Protein AF-A0A674JYA7-F1 (afdb_monomer_lite)

Radius of gyration: 21.5 Å; chains: 1; bounding box: 53×59×60 Å

InterPro domains:
  IPR029055 Nucleophile aminohydrolases, N-terminal [SSF56235] (7-267)
  IPR043137 Gamma-glutamyltranspeptidase, small subunit, C-terminal domain [G3DSA:3.60.20.40] (158-287)
  IPR052688 Gamma-glutamyltransferase [PTHR47278] (4-299)

Sequence (299 aa):
MGSGPAALAERGFRVDQELAAALQESAGAVKASGLCSLFCDGAGELKGQGALVSHPRLAALLRAVASGDEALPQALAPDLPPAEREPFLQAMGDVGLALQSPLAMQLGDTWLYGAPAPAAGSLLASVLEEVRAAEPRDAPDPCLRALSAAWAPSPVGSHLAVADSQGNLLLLSASLNSSFGSKFLAPASGILVSDLTAPAGPGLLSWACPVVLSLGEEGTVVGLGATGGSAAPLALAQAIINQVYLGQPLQEALESPWLHGEWAGGAPQAGPWVLQVASQGEHARAFAAPAACCHHEGY

Secondary structure (DSSP, 8-state):
---SHHHHHHH-EE--HHHHHHHHHTHHHHHTSTTHHHHB-TTSPBP-TT-EE--HHHHHHHHHHHHTS--HHHHHGGGS-HHHHHHHHHHHHH-PPPP-PPEEEEETTEEEEE--TTBTHHHHHHHHHHHHHS-TT---HHHHHHHHHT-------EEEEEE-TTS-EEEEEE--SSTTTTS-B-TTT-PBPP-----S-TTTBTT---EEEEETTTTEEEEEEE-SGGGHHHHHHHHHIIIIIS---HHHHHHSPP-----TT-------EEEEEEEETTEEEEEEEE-PPP-----

Foldseek 3Di:
DDDDDLVCLAQFDFQAPVNQVLCVVCVVLCLVAPVLVFQPDPVSHGDHGRDTGHHNLQSVLVVCVVVVVDDPLRLQLVLDDPVCSVVSVVVVVVDDDDDDFFDWDDDDQKIKTKHDPLAAQVVLVVVLVVVVVDDPPPPDPVVLVVLQVLQPFQQWWDWDWDAALVGDIDIDIDGLLHSLAPSHQRPRRRDRHRVLDDDRDRHSNLQHIWMWMQDHPQGKIKIKFKGGGNNTSVLVSQLCCLCRVVVDDNACSQVDADSHDDDPDDDDDFAIKMWMWIHGNRDIDIDIDTNDHDPPPDD

pLDDT: mean 79.79, std 17.82, range [27.41, 97.25]

Organism: NCBI:txid2587831

Structure (mmCIF, N/CA/C/O backbone):
data_AF-A0A674JYA7-F1
#
_entry.id   AF-A0A674JYA7-F1
#
loop_
_atom_site.group_PDB
_atom_site.id
_atom_site.type_symbol
_atom_site.label_atom_id
_atom_site.label_alt_id
_atom_site.label_comp_id
_atom_site.label_asym_id
_atom_site.label_entity_id
_atom_site.label_seq_id
_atom_site.pdbx_PDB_ins_code
_atom_site.Cartn_x
_atom_site.Cartn_y
_atom_site.Cartn_z
_atom_site.occupancy
_atom_site.B_iso_or_equiv
_atom_site.auth_seq_id
_atom_site.auth_comp_id
_atom_site.auth_asym_id
_atom_site.auth_atom_id
_atom_site.pdbx_PDB_model_num
ATOM 1 N N . MET A 1 1 ? -12.329 -14.814 -20.108 1.00 48.16 1 MET A N 1
ATOM 2 C CA . MET A 1 1 ? -11.106 -13.995 -19.932 1.00 48.16 1 MET A CA 1
ATOM 3 C C . MET A 1 1 ? -10.953 -13.734 -18.446 1.00 48.16 1 MET A C 1
ATOM 5 O O . MET A 1 1 ? -11.911 -13.260 -17.855 1.00 48.16 1 MET A O 1
ATOM 9 N N . GLY A 1 2 ? -9.833 -14.121 -17.831 1.00 59.94 2 GLY A N 1
ATOM 10 C CA . GLY A 1 2 ? -9.679 -14.051 -16.373 1.00 59.94 2 GLY A CA 1
ATOM 11 C C . GLY A 1 2 ? -9.812 -12.624 -15.826 1.00 59.94 2 GLY A C 1
ATOM 12 O O . GLY A 1 2 ? -9.276 -11.672 -16.403 1.00 59.94 2 GLY A O 1
ATOM 13 N N . SER A 1 3 ? -10.552 -12.480 -14.730 1.00 79.31 3 SER A N 1
ATOM 14 C CA . SER A 1 3 ? -10.503 -11.330 -13.825 1.00 79.31 3 SER A CA 1
ATOM 15 C C . SER A 1 3 ? -9.347 -11.523 -12.840 1.00 79.31 3 SER A C 1
ATOM 17 O O . SER A 1 3 ? -9.102 -12.646 -12.409 1.00 79.31 3 SER A O 1
ATOM 19 N N . GLY A 1 4 ? -8.629 -10.455 -12.489 1.00 88.38 4 GLY A N 1
ATOM 20 C CA . GLY A 1 4 ? -7.597 -10.499 -11.448 1.00 88.38 4 GLY A CA 1
ATOM 21 C C . GLY A 1 4 ? -6.357 -9.648 -11.747 1.00 88.38 4 GLY A C 1
ATOM 22 O O . GLY A 1 4 ? -6.238 -9.103 -12.851 1.00 88.38 4 GLY A O 1
ATOM 23 N N . PRO A 1 5 ? -5.420 -9.555 -10.784 1.00 91.88 5 PRO A N 1
ATOM 24 C CA . PRO A 1 5 ? -4.248 -8.681 -10.866 1.00 91.88 5 PRO A CA 1
ATOM 25 C C . PRO A 1 5 ? -3.378 -8.937 -12.101 1.00 91.88 5 PRO A C 1
ATOM 27 O O . PRO A 1 5 ? -3.023 -8.000 -12.810 1.00 91.88 5 PRO A O 1
ATOM 30 N N . ALA A 1 6 ? -3.119 -10.206 -12.436 1.00 94.31 6 ALA A N 1
ATOM 31 C CA . ALA A 1 6 ? -2.343 -10.562 -13.624 1.00 94.31 6 ALA A CA 1
ATOM 32 C C . ALA A 1 6 ? -3.012 -10.108 -14.931 1.00 94.31 6 ALA A C 1
ATOM 34 O O . ALA A 1 6 ? -2.354 -9.642 -15.856 1.00 94.31 6 ALA A O 1
ATOM 35 N N . ALA A 1 7 ? -4.339 -10.229 -15.024 1.00 94.62 7 ALA A N 1
ATOM 36 C CA . ALA A 1 7 ? -5.072 -9.812 -16.214 1.00 94.62 7 ALA A CA 1
ATOM 37 C C . ALA A 1 7 ? -5.138 -8.283 -16.347 1.00 94.62 7 ALA A C 1
ATOM 39 O O . ALA A 1 7 ? -5.134 -7.774 -17.467 1.00 94.62 7 ALA A O 1
ATOM 40 N N . LEU A 1 8 ? -5.188 -7.556 -15.224 1.00 95.25 8 LEU A N 1
ATOM 41 C CA . LEU A 1 8 ? -5.087 -6.097 -15.207 1.00 95.25 8 LEU A CA 1
ATOM 42 C C . LEU A 1 8 ? -3.688 -5.637 -15.628 1.00 95.25 8 LEU A C 1
ATOM 44 O O . LEU A 1 8 ? -3.581 -4.767 -16.483 1.00 95.25 8 LEU A O 1
ATOM 48 N N . ALA A 1 9 ? -2.631 -6.254 -15.094 1.00 95.50 9 ALA A N 1
ATOM 49 C CA . ALA A 1 9 ? -1.256 -5.954 -15.481 1.00 95.50 9 ALA A CA 1
ATOM 50 C C . ALA A 1 9 ? -1.020 -6.208 -16.983 1.00 95.50 9 ALA A C 1
ATOM 52 O O . ALA A 1 9 ? -0.394 -5.390 -17.649 1.00 95.50 9 ALA A O 1
ATOM 53 N N . GLU A 1 10 ? -1.582 -7.284 -17.542 1.00 96.44 10 GLU A N 1
ATOM 54 C CA . GLU A 1 10 ? -1.467 -7.609 -18.970 1.00 96.44 10 GLU A CA 1
ATOM 55 C C . GLU A 1 10 ? -2.200 -6.603 -19.867 1.00 96.44 10 GLU A C 1
ATOM 57 O O . GLU A 1 10 ? -1.615 -6.044 -20.790 1.00 96.44 10 GLU A O 1
ATOM 62 N N . ARG A 1 11 ? -3.493 -6.365 -19.601 1.00 95.94 11 ARG A N 1
ATOM 63 C CA . ARG A 1 11 ? -4.319 -5.453 -20.416 1.00 95.94 11 ARG A CA 1
ATOM 64 C C . ARG A 1 11 ? -3.941 -3.988 -20.216 1.00 95.94 11 ARG A C 1
ATOM 66 O O . ARG A 1 11 ? -4.195 -3.162 -21.090 1.00 95.94 11 ARG A O 1
ATOM 73 N N . GLY A 1 12 ? -3.361 -3.687 -19.063 1.00 95.19 12 GLY A N 1
ATOM 74 C CA . GLY A 1 12 ? -3.032 -2.353 -18.615 1.00 95.19 12 GLY A CA 1
ATOM 75 C C . GLY A 1 12 ? -4.193 -1.601 -17.974 1.00 95.19 12 GLY A C 1
ATOM 76 O O . GLY A 1 12 ? -5.355 -2.016 -18.004 1.00 95.19 12 GLY A O 1
ATOM 77 N N . PHE A 1 13 ? -3.844 -0.463 -17.390 1.00 95.31 13 PHE A N 1
ATOM 78 C CA . PHE A 1 13 ? -4.749 0.491 -16.762 1.00 95.31 13 PHE A CA 1
ATOM 79 C C . PHE A 1 13 ? -4.454 1.902 -17.280 1.00 95.31 13 PHE A C 1
ATOM 81 O O . PHE A 1 13 ? -3.392 2.160 -17.854 1.00 95.31 13 PHE A O 1
ATOM 88 N N . ARG A 1 14 ? -5.419 2.812 -17.129 1.00 97.25 14 ARG A N 1
ATOM 89 C CA . ARG A 1 14 ? -5.228 4.216 -17.505 1.00 97.25 14 ARG A CA 1
ATOM 90 C C . ARG A 1 14 ? -4.588 4.971 -16.351 1.00 97.25 14 ARG A C 1
ATOM 92 O O . ARG A 1 14 ? -5.031 4.816 -15.220 1.00 97.25 14 ARG A O 1
ATOM 99 N N . VAL A 1 15 ? -3.593 5.795 -16.661 1.00 96.31 15 VAL A N 1
ATOM 100 C CA . VAL A 1 15 ? -2.987 6.724 -15.701 1.00 96.31 15 VAL A CA 1
ATOM 101 C C . VAL A 1 15 ? -4.076 7.664 -15.182 1.00 96.31 15 VAL A C 1
ATOM 103 O O . VAL A 1 15 ? -4.730 8.344 -15.975 1.00 96.31 15 VAL A O 1
ATOM 106 N N . ASP A 1 16 ? -4.308 7.673 -13.877 1.00 94.31 16 ASP A N 1
ATOM 107 C CA . ASP A 1 16 ? -5.226 8.607 -13.230 1.00 94.31 16 ASP A CA 1
ATOM 108 C C . ASP A 1 16 ? -4.511 9.920 -12.870 1.00 94.31 16 ASP A C 1
ATOM 110 O O . ASP A 1 16 ? -3.361 10.152 -13.249 1.00 94.31 16 ASP A O 1
ATOM 114 N N . GLN A 1 17 ? -5.227 10.823 -12.203 1.00 92.25 17 GLN A N 1
ATOM 115 C CA . GLN A 1 17 ? -4.688 12.124 -11.817 1.00 92.25 17 GLN A CA 1
ATOM 116 C C . GLN A 1 17 ? -3.537 11.991 -10.810 1.00 92.25 17 GLN A C 1
ATOM 118 O O . GLN A 1 17 ? -2.518 12.658 -10.977 1.00 92.25 17 GLN A O 1
ATOM 123 N N . GLU A 1 18 ? -3.673 11.113 -9.815 1.00 87.31 18 GLU A N 1
ATOM 124 C CA . GLU A 1 18 ? -2.679 10.973 -8.746 1.00 87.31 18 GLU A CA 1
ATOM 125 C C . GLU A 1 18 ? -1.388 10.331 -9.246 1.00 87.31 18 GLU A C 1
ATOM 127 O O . GLU A 1 18 ? -0.292 10.819 -8.965 1.00 87.31 18 GLU A O 1
ATOM 132 N N . LEU A 1 19 ? -1.489 9.294 -10.081 1.00 92.06 19 LEU A N 1
ATOM 133 C CA . LEU A 1 19 ? -0.317 8.719 -10.725 1.00 92.06 19 LEU A CA 1
ATOM 134 C C . LEU A 1 19 ? 0.338 9.719 -11.684 1.00 92.06 19 LEU A C 1
ATOM 136 O O . LEU A 1 19 ? 1.565 9.788 -11.733 1.00 92.06 19 LEU A O 1
ATOM 140 N N . ALA A 1 20 ? -0.442 10.509 -12.431 1.00 92.94 20 ALA A N 1
ATOM 141 C CA . ALA A 1 20 ? 0.118 11.552 -13.290 1.00 92.94 20 ALA A CA 1
ATOM 142 C C . ALA A 1 20 ? 0.890 12.601 -12.474 1.00 92.94 20 ALA A C 1
ATOM 144 O O . ALA A 1 20 ? 1.999 12.967 -12.865 1.00 92.94 20 ALA A O 1
ATOM 145 N N . ALA A 1 21 ? 0.347 13.047 -11.338 1.00 90.00 21 ALA A N 1
ATOM 146 C CA . ALA A 1 21 ? 1.018 13.985 -10.442 1.00 90.00 21 ALA A CA 1
ATOM 147 C C . ALA A 1 21 ? 2.332 13.403 -9.894 1.00 90.00 21 ALA A C 1
ATOM 149 O O . ALA A 1 21 ? 3.381 14.035 -10.025 1.00 90.00 21 ALA A O 1
ATOM 150 N N . ALA A 1 22 ? 2.307 12.161 -9.399 1.00 89.12 22 ALA A N 1
ATOM 151 C CA . ALA A 1 22 ? 3.501 11.477 -8.902 1.00 89.12 22 ALA A CA 1
ATOM 152 C C . ALA A 1 22 ? 4.581 11.314 -9.990 1.00 89.12 22 ALA A C 1
ATOM 154 O O . ALA A 1 22 ? 5.774 11.504 -9.733 1.00 89.12 22 ALA A O 1
ATOM 155 N N . LEU A 1 23 ? 4.179 10.986 -11.226 1.00 93.44 23 LEU A N 1
ATOM 156 C CA . LEU A 1 23 ? 5.093 10.892 -12.367 1.00 93.44 23 LEU A CA 1
ATOM 157 C C . LEU A 1 23 ? 5.767 12.234 -12.672 1.00 93.44 23 LEU A C 1
ATOM 159 O O . LEU A 1 23 ? 6.964 12.248 -12.952 1.00 93.44 23 LEU A O 1
ATOM 163 N N . GLN A 1 24 ? 5.027 13.345 -12.608 1.00 92.56 24 GLN A N 1
ATOM 164 C CA . GLN A 1 24 ? 5.582 14.682 -12.835 1.00 92.56 24 GLN A CA 1
ATOM 165 C C . GLN A 1 24 ? 6.545 15.104 -11.722 1.00 92.56 24 GLN A C 1
ATOM 167 O O . GLN A 1 24 ? 7.632 15.600 -12.014 1.00 92.56 24 GLN A O 1
ATOM 172 N N . GLU A 1 25 ? 6.199 14.852 -10.459 1.00 89.88 25 GLU A N 1
ATOM 173 C CA . GLU A 1 25 ? 7.064 15.154 -9.313 1.00 89.88 25 GLU A CA 1
ATOM 174 C C . GLU A 1 25 ? 8.407 14.408 -9.398 1.00 89.88 25 GLU A C 1
ATOM 176 O O . GLU A 1 25 ? 9.466 14.959 -9.105 1.00 89.88 25 GLU A O 1
ATOM 181 N N . SER A 1 26 ? 8.379 13.163 -9.881 1.00 90.62 26 SER A N 1
ATOM 182 C CA . SER A 1 26 ? 9.566 12.317 -10.045 1.00 90.62 26 SER A CA 1
ATOM 183 C C . SER A 1 26 ? 10.106 12.283 -11.481 1.00 90.62 26 SER A C 1
ATOM 185 O O . SER A 1 26 ? 10.835 11.353 -11.835 1.00 90.62 26 SER A O 1
ATOM 187 N N . ALA A 1 27 ? 9.787 13.273 -12.323 1.00 93.44 27 ALA A N 1
ATOM 188 C CA . ALA A 1 27 ? 9.964 13.157 -13.771 1.00 93.44 27 ALA A CA 1
ATOM 189 C C . ALA A 1 27 ? 11.393 12.831 -14.214 1.00 93.44 27 ALA A C 1
ATOM 191 O O . ALA A 1 27 ? 11.605 11.910 -15.005 1.00 93.44 27 ALA A O 1
ATOM 192 N N . GLY A 1 28 ? 12.381 13.554 -13.679 1.00 94.75 28 GLY A N 1
ATOM 193 C CA . GLY A 1 28 ? 13.790 13.318 -14.001 1.00 94.75 28 GLY A CA 1
ATOM 194 C C . GLY A 1 28 ? 14.244 11.905 -13.624 1.00 94.75 28 GLY A C 1
ATOM 195 O O . GLY A 1 28 ? 14.881 11.226 -14.426 1.00 94.75 28 GLY A O 1
ATOM 196 N N . ALA A 1 29 ? 13.859 11.430 -12.436 1.00 93.31 29 ALA A N 1
ATOM 197 C CA . ALA A 1 29 ? 14.232 10.106 -11.941 1.00 93.31 29 ALA A CA 1
ATOM 198 C C . ALA A 1 29 ? 13.509 8.969 -12.688 1.00 93.31 29 ALA A C 1
ATOM 200 O O . ALA A 1 29 ? 14.115 7.942 -12.994 1.00 93.31 29 ALA A O 1
ATOM 201 N N . VAL A 1 30 ? 12.229 9.150 -13.030 1.00 95.12 30 VAL A N 1
ATOM 202 C CA . VAL A 1 30 ? 11.459 8.172 -13.814 1.00 95.12 30 VAL A CA 1
ATOM 203 C C . VAL A 1 30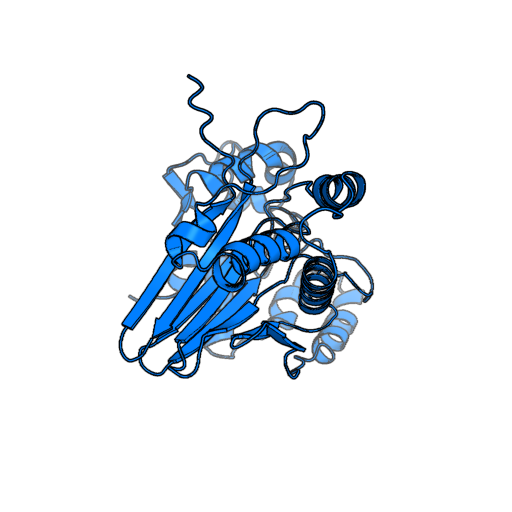 ? 12.040 8.040 -15.220 1.00 95.12 30 VAL A C 1
ATOM 205 O O . VAL A 1 30 ? 12.308 6.921 -15.654 1.00 95.12 30 VAL A O 1
ATOM 208 N N . LYS A 1 31 ? 12.307 9.160 -15.909 1.00 96.06 31 LYS A N 1
ATOM 209 C CA . LYS A 1 31 ? 12.899 9.153 -17.258 1.00 96.06 31 LYS A CA 1
ATOM 210 C C . LYS A 1 31 ? 14.309 8.554 -17.284 1.00 96.06 31 LYS A C 1
ATOM 212 O O . LYS A 1 31 ? 14.676 7.909 -18.260 1.00 96.06 31 LYS A O 1
ATOM 217 N N . ALA A 1 32 ? 15.086 8.739 -16.217 1.00 95.62 32 ALA A N 1
ATOM 218 C CA . ALA A 1 32 ? 16.447 8.213 -16.105 1.00 95.62 32 ALA A CA 1
ATOM 219 C C . ALA A 1 32 ? 16.527 6.737 -15.661 1.00 95.62 32 ALA A C 1
ATOM 221 O O . ALA A 1 32 ? 17.628 6.196 -15.566 1.00 95.62 32 ALA A O 1
ATOM 222 N N . SER A 1 33 ? 15.399 6.078 -15.371 1.00 95.00 33 SER A N 1
ATOM 223 C CA . SER A 1 33 ? 15.362 4.717 -14.817 1.00 95.00 33 SER A CA 1
ATOM 224 C C . SER A 1 33 ? 14.582 3.731 -15.693 1.00 95.00 33 SER A C 1
ATOM 226 O O . SER A 1 33 ? 13.947 4.092 -16.686 1.00 95.00 33 SER A O 1
ATOM 228 N N . GLY A 1 34 ? 14.591 2.451 -15.300 1.00 93.19 34 GLY A N 1
ATOM 229 C CA . GLY A 1 34 ? 13.830 1.392 -15.974 1.00 93.19 34 GLY A CA 1
ATOM 230 C C . GLY A 1 34 ? 12.314 1.630 -15.992 1.00 93.19 34 GLY A C 1
ATOM 231 O O . GLY A 1 34 ? 11.617 1.072 -16.840 1.00 93.19 34 GLY A O 1
ATOM 232 N N . LEU A 1 35 ? 11.802 2.507 -15.122 1.00 95.69 35 LEU A N 1
ATOM 233 C CA . LEU A 1 35 ? 10.397 2.918 -15.088 1.00 95.69 35 LEU A CA 1
ATOM 234 C C . LEU A 1 35 ? 9.932 3.604 -16.373 1.00 95.69 35 LEU A C 1
ATOM 236 O O . LEU A 1 35 ? 8.751 3.511 -16.713 1.00 95.69 35 LEU A O 1
ATOM 240 N N . CYS A 1 36 ? 10.842 4.236 -17.118 1.00 96.00 36 CYS A N 1
ATOM 241 C CA . CYS A 1 36 ? 10.510 4.861 -18.393 1.00 96.00 36 CYS A CA 1
ATOM 242 C C . CYS A 1 36 ? 9.951 3.841 -19.403 1.00 96.00 36 CYS A C 1
ATOM 244 O O . CYS A 1 36 ? 9.083 4.175 -20.202 1.00 96.00 36 CYS A O 1
ATOM 246 N N . SER A 1 37 ? 10.320 2.557 -19.295 1.00 94.50 37 SER A N 1
ATOM 247 C CA . SER A 1 37 ? 9.725 1.492 -20.121 1.00 94.50 37 SER A CA 1
ATOM 248 C C . SER A 1 37 ? 8.211 1.308 -19.917 1.00 94.50 37 SER A C 1
ATOM 250 O O . SER A 1 37 ? 7.520 0.836 -20.819 1.00 94.50 37 SER A O 1
ATOM 252 N N . LEU A 1 38 ? 7.684 1.693 -18.750 1.00 95.44 38 LEU A N 1
ATOM 253 C CA . LEU A 1 38 ? 6.260 1.619 -18.418 1.00 95.44 38 LEU A CA 1
ATOM 254 C C . LEU A 1 38 ? 5.570 2.968 -18.636 1.00 95.44 38 LEU A C 1
ATOM 256 O O . LEU A 1 38 ? 4.480 3.035 -19.220 1.00 95.44 38 LEU A O 1
ATOM 260 N N . PHE A 1 39 ? 6.215 4.033 -18.157 1.00 96.94 39 PHE A N 1
ATOM 261 C CA . PHE A 1 39 ? 5.611 5.348 -17.977 1.00 96.94 39 PHE A CA 1
ATOM 262 C C . PHE A 1 39 ? 6.056 6.400 -18.990 1.00 96.94 39 PHE A C 1
ATOM 264 O O . PHE A 1 39 ? 5.528 7.504 -18.935 1.00 96.94 39 PHE A O 1
ATOM 271 N N . CYS A 1 40 ? 6.951 6.083 -19.927 1.00 97.06 40 CYS A N 1
ATOM 272 C CA . CYS A 1 40 ? 7.261 6.960 -21.052 1.00 97.06 40 CYS A CA 1
ATOM 273 C C . CYS A 1 40 ? 6.592 6.492 -22.350 1.00 97.06 40 CYS A C 1
ATOM 275 O O . CYS A 1 40 ? 6.285 5.311 -22.535 1.00 97.06 40 CYS A O 1
ATOM 277 N N . ASP A 1 41 ? 6.350 7.430 -23.256 1.00 95.00 41 ASP A N 1
ATOM 278 C CA . ASP A 1 41 ? 5.933 7.175 -24.626 1.00 95.00 41 ASP A CA 1
ATOM 279 C C . ASP A 1 41 ? 7.130 6.854 -25.546 1.00 95.00 41 ASP A C 1
ATOM 281 O O . ASP A 1 41 ? 8.273 6.723 -25.106 1.00 95.00 41 ASP A O 1
ATOM 285 N N . GLY A 1 42 ? 6.868 6.712 -26.850 1.00 91.25 42 GLY A N 1
ATOM 286 C CA . GLY A 1 42 ? 7.904 6.399 -27.841 1.00 91.25 42 GLY A CA 1
ATOM 287 C C . GLY A 1 42 ? 8.955 7.498 -28.047 1.00 91.25 42 GLY A C 1
ATOM 288 O O . GLY A 1 42 ? 9.994 7.217 -28.638 1.00 91.25 42 GLY A O 1
ATOM 289 N N . ALA A 1 43 ? 8.706 8.720 -27.570 1.00 92.81 43 ALA A N 1
ATOM 290 C CA . ALA A 1 43 ? 9.662 9.824 -27.586 1.00 92.81 43 ALA A CA 1
ATOM 291 C C . ALA A 1 43 ? 10.486 9.911 -26.286 1.00 92.81 43 ALA A C 1
ATOM 293 O O . ALA A 1 43 ? 11.388 10.741 -26.198 1.00 92.81 43 ALA A O 1
ATOM 294 N N . GLY A 1 44 ? 10.207 9.056 -25.293 1.00 93.38 44 GLY A N 1
ATOM 295 C CA . GLY A 1 44 ? 10.826 9.126 -23.966 1.00 93.38 4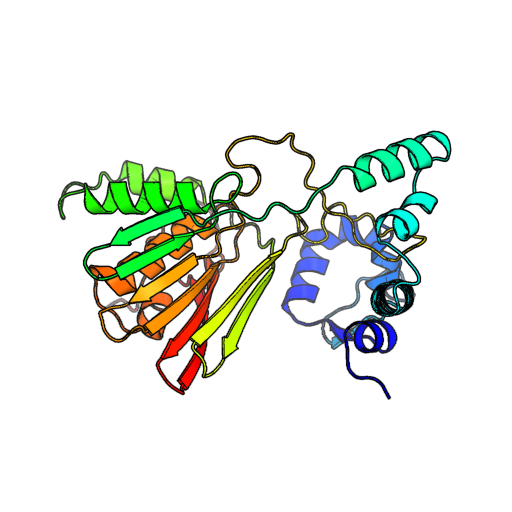4 GLY A CA 1
ATOM 296 C C . GLY A 1 44 ? 10.175 10.162 -23.044 1.00 93.38 44 GLY A C 1
ATOM 297 O O . GLY A 1 44 ? 10.722 10.484 -21.988 1.00 93.38 44 GLY A O 1
ATOM 298 N N . GLU A 1 45 ? 9.006 10.683 -23.418 1.00 95.81 45 GLU A N 1
ATOM 299 C CA . GLU A 1 45 ? 8.249 11.644 -22.622 1.00 95.81 45 GLU A CA 1
ATOM 300 C C . GLU A 1 45 ? 7.255 10.942 -21.703 1.00 95.81 45 GLU A C 1
ATOM 302 O O . GLU A 1 45 ? 6.757 9.865 -22.018 1.00 95.81 45 GLU A O 1
ATOM 307 N N . LEU A 1 46 ? 6.965 11.530 -20.540 1.00 96.81 46 LEU A N 1
ATOM 308 C CA . LEU A 1 46 ? 6.071 10.897 -19.571 1.00 96.81 46 LEU A CA 1
ATOM 309 C C . LEU A 1 46 ? 4.645 10.801 -20.112 1.00 96.81 46 LEU A C 1
ATOM 311 O O . LEU A 1 46 ? 4.066 11.777 -20.589 1.00 96.81 46 LEU A O 1
ATOM 315 N N . LYS A 1 47 ? 4.044 9.628 -19.941 1.00 96.56 47 LYS A N 1
ATOM 316 C CA . LYS A 1 47 ? 2.629 9.383 -20.191 1.00 96.56 47 LYS A CA 1
ATOM 317 C C . LYS A 1 47 ? 1.782 10.213 -19.225 1.00 96.56 47 LYS A C 1
ATOM 319 O O . LYS A 1 47 ? 1.909 10.089 -18.010 1.00 96.56 47 LYS A O 1
ATOM 324 N N . GLY A 1 48 ? 0.901 11.041 -19.781 1.00 95.12 48 GLY A N 1
ATOM 325 C CA . GLY A 1 48 ? -0.057 11.838 -19.014 1.00 95.12 48 GLY A CA 1
ATOM 326 C C . GLY A 1 48 ? -1.312 11.064 -18.597 1.00 95.12 48 GLY A C 1
ATOM 327 O O . GLY A 1 48 ? -1.495 9.893 -18.940 1.00 95.12 48 GLY A O 1
ATOM 328 N N . GLN A 1 49 ? -2.209 11.752 -17.890 1.00 97.12 49 GLN A N 1
ATOM 329 C CA . GLN A 1 49 ? -3.515 11.227 -17.488 1.00 97.12 49 GLN A CA 1
ATOM 330 C C . GLN A 1 49 ? -4.284 10.638 -18.686 1.00 97.12 49 GLN A C 1
ATOM 332 O O . GLN A 1 49 ? -4.305 11.191 -19.785 1.00 97.12 49 GLN A O 1
ATOM 337 N N . GLY A 1 50 ? -4.921 9.488 -18.475 1.00 96.88 50 GLY A N 1
ATOM 338 C CA . GLY A 1 50 ? -5.686 8.748 -19.474 1.00 96.88 50 GLY A CA 1
ATOM 339 C C . GLY A 1 50 ? -4.853 7.828 -20.371 1.00 96.88 50 GLY A C 1
ATOM 340 O O . GLY A 1 50 ? -5.434 6.946 -21.016 1.00 96.88 50 GLY A O 1
ATOM 341 N N . ALA A 1 51 ? -3.524 7.975 -20.401 1.00 97.19 51 ALA A N 1
ATOM 342 C CA . ALA A 1 51 ? -2.636 7.105 -21.167 1.00 97.19 51 ALA A CA 1
ATOM 343 C C . ALA A 1 51 ? -2.667 5.665 -20.637 1.00 97.19 51 ALA A C 1
ATOM 345 O O . ALA A 1 51 ? -2.804 5.435 -19.437 1.00 97.19 51 ALA A O 1
ATOM 346 N N . LEU A 1 52 ? -2.537 4.684 -21.534 1.00 97.19 52 LEU A N 1
ATOM 347 C CA . LEU A 1 52 ? -2.538 3.269 -21.162 1.00 97.19 52 LEU A CA 1
ATOM 348 C C . LEU A 1 52 ? -1.134 2.816 -20.729 1.00 97.19 52 LEU A C 1
ATOM 350 O O . LEU A 1 52 ? -0.141 3.013 -21.441 1.00 97.19 52 LEU A O 1
ATOM 354 N N . VAL A 1 53 ? -1.066 2.157 -19.575 1.00 96.88 53 VAL A N 1
ATOM 355 C CA . VAL A 1 53 ? 0.141 1.518 -19.046 1.00 96.88 53 VAL A CA 1
ATOM 356 C C . VAL A 1 53 ? -0.143 0.039 -18.845 1.00 96.88 53 VAL A C 1
ATOM 358 O O . VAL A 1 53 ? -1.034 -0.323 -18.085 1.00 96.88 53 VAL A O 1
ATOM 361 N N . SER A 1 54 ? 0.623 -0.813 -19.520 1.00 95.81 54 SER A N 1
ATOM 362 C CA . SER A 1 54 ? 0.601 -2.269 -19.358 1.00 95.81 54 SER A CA 1
ATOM 363 C C . SER A 1 54 ? 1.913 -2.750 -18.754 1.00 95.81 54 SER A C 1
ATOM 365 O O . SER A 1 54 ? 2.974 -2.209 -19.060 1.00 95.81 54 SER A O 1
ATOM 367 N N . HIS A 1 55 ? 1.845 -3.804 -17.950 1.00 96.31 55 HIS A N 1
ATOM 368 C CA . HIS A 1 55 ? 2.976 -4.390 -17.249 1.00 96.31 55 HIS A CA 1
ATOM 369 C C . HIS A 1 55 ? 3.039 -5.917 -17.475 1.00 96.31 55 HIS A C 1
ATOM 371 O O . HIS A 1 55 ? 2.763 -6.700 -16.565 1.00 96.31 55 HIS A O 1
ATOM 377 N N . PRO A 1 56 ? 3.422 -6.374 -18.682 1.00 94.88 56 PRO A N 1
ATOM 378 C CA . PRO A 1 56 ? 3.367 -7.792 -19.051 1.00 94.88 56 PRO A CA 1
ATOM 379 C C . PRO A 1 56 ? 4.321 -8.686 -18.241 1.00 94.88 56 PRO A C 1
ATOM 381 O O . PRO A 1 56 ? 3.982 -9.831 -17.958 1.00 94.88 56 PRO A O 1
ATOM 384 N N . ARG A 1 57 ? 5.490 -8.179 -17.815 1.00 94.38 57 ARG A N 1
ATOM 385 C CA . ARG A 1 57 ? 6.427 -8.948 -16.965 1.00 94.38 57 ARG A CA 1
ATOM 386 C C . ARG A 1 57 ? 5.820 -9.259 -15.597 1.00 94.38 57 ARG A C 1
ATOM 388 O O . ARG A 1 57 ? 5.718 -10.424 -15.228 1.00 94.38 57 ARG A O 1
ATOM 395 N N . LEU A 1 58 ? 5.287 -8.238 -14.927 1.00 95.25 58 LEU A N 1
ATOM 396 C CA . LEU A 1 58 ? 4.533 -8.414 -13.688 1.00 95.25 58 LEU A CA 1
ATOM 397 C C . LEU A 1 58 ? 3.306 -9.316 -13.887 1.00 95.25 58 LEU A C 1
ATOM 399 O O . LEU A 1 58 ? 2.995 -10.121 -13.017 1.00 95.25 58 LEU A O 1
ATOM 403 N N . ALA A 1 59 ? 2.618 -9.232 -15.030 1.00 95.50 59 ALA A N 1
ATOM 404 C CA . ALA A 1 59 ? 1.503 -10.127 -15.334 1.00 95.50 59 ALA A CA 1
ATOM 405 C C . ALA A 1 59 ? 1.931 -11.601 -15.396 1.00 95.50 59 ALA A C 1
ATOM 407 O O . ALA A 1 59 ? 1.225 -12.459 -14.868 1.00 95.50 59 ALA A O 1
ATOM 408 N N . ALA A 1 60 ? 3.071 -11.898 -16.027 1.00 93.81 60 ALA A N 1
ATOM 409 C CA . ALA A 1 60 ? 3.635 -13.244 -16.077 1.00 93.81 60 ALA A CA 1
ATOM 410 C C . ALA A 1 60 ? 4.009 -13.743 -14.675 1.00 93.81 60 ALA A C 1
ATOM 412 O O . ALA A 1 60 ? 3.555 -14.818 -14.284 1.00 93.81 60 ALA A O 1
ATOM 413 N N . LEU A 1 61 ? 4.716 -12.921 -13.894 1.00 94.06 61 LEU A N 1
ATOM 414 C CA . LEU A 1 61 ? 5.071 -13.245 -12.514 1.00 94.06 61 LEU A CA 1
ATOM 415 C C . LEU A 1 61 ? 3.831 -13.527 -11.654 1.00 94.06 61 LEU A C 1
ATOM 417 O O . LEU A 1 61 ? 3.764 -14.540 -10.970 1.00 94.06 61 LEU A O 1
ATOM 421 N N . LEU A 1 62 ? 2.818 -12.657 -11.699 1.00 93.50 62 LEU A N 1
ATOM 422 C CA . LEU A 1 62 ? 1.597 -12.827 -10.906 1.00 93.50 62 LEU A CA 1
ATOM 423 C C . LEU A 1 62 ? 0.864 -14.133 -11.240 1.00 93.50 62 LEU A C 1
ATOM 425 O O . LEU A 1 62 ? 0.224 -14.705 -10.362 1.00 93.50 62 LEU A O 1
ATOM 429 N N . ARG A 1 63 ? 0.945 -14.615 -12.489 1.00 92.75 63 ARG A N 1
ATOM 430 C CA . ARG A 1 63 ? 0.403 -15.932 -12.861 1.00 92.75 63 ARG A CA 1
ATOM 431 C C . ARG A 1 63 ? 1.233 -17.062 -12.264 1.00 92.75 63 ARG A C 1
ATOM 433 O O . ARG A 1 63 ? 0.635 -17.962 -11.691 1.00 92.75 63 ARG A O 1
ATOM 440 N N . ALA A 1 64 ? 2.558 -16.987 -12.375 1.00 90.62 64 ALA A N 1
ATOM 441 C CA . ALA A 1 64 ? 3.469 -18.011 -11.866 1.00 90.62 64 ALA A CA 1
ATOM 442 C C . ALA A 1 64 ? 3.405 -18.137 -10.332 1.00 90.62 64 ALA A C 1
ATOM 444 O O . ALA A 1 64 ? 3.363 -19.240 -9.794 1.00 90.62 64 ALA A O 1
ATOM 445 N N . VAL A 1 65 ? 3.290 -17.012 -9.619 1.00 89.19 65 VAL A N 1
ATOM 446 C CA . VAL A 1 65 ? 3.077 -17.006 -8.163 1.00 89.19 65 VAL A CA 1
ATOM 447 C C . VAL A 1 65 ? 1.711 -17.596 -7.808 1.00 89.19 65 VAL A C 1
ATOM 449 O O . VAL A 1 65 ? 1.604 -18.381 -6.871 1.00 89.19 65 VAL A O 1
ATOM 452 N N . ALA A 1 66 ? 0.657 -17.259 -8.559 1.00 88.00 66 ALA A N 1
ATOM 453 C CA . ALA A 1 66 ? -0.686 -17.781 -8.303 1.00 88.00 66 ALA A CA 1
ATOM 454 C C . ALA A 1 66 ? -0.817 -19.291 -8.576 1.00 88.00 66 ALA A C 1
ATOM 456 O O . ALA A 1 66 ? -1.644 -19.943 -7.939 1.00 88.00 66 ALA A O 1
ATOM 457 N N . SER A 1 67 ? -0.033 -19.850 -9.506 1.00 87.19 67 SER A N 1
ATOM 458 C CA . SER A 1 67 ? 0.037 -21.297 -9.750 1.00 87.19 67 SER A CA 1
ATOM 459 C C . SER A 1 67 ? 0.987 -22.031 -8.799 1.00 87.19 67 SER A C 1
ATOM 461 O O . SER A 1 67 ? 0.922 -23.255 -8.719 1.00 87.19 67 SER A O 1
ATOM 463 N N . GLY A 1 68 ? 1.831 -21.304 -8.058 1.00 83.62 68 GLY A N 1
ATOM 464 C CA . GLY A 1 68 ? 2.877 -21.874 -7.207 1.00 83.62 68 GLY A CA 1
ATOM 465 C C . GLY A 1 68 ? 4.124 -22.333 -7.973 1.00 83.62 68 GLY A C 1
ATOM 466 O O . GLY A 1 68 ? 4.973 -22.999 -7.387 1.00 83.62 68 GLY A O 1
ATOM 467 N N . ASP A 1 69 ? 4.245 -21.978 -9.256 1.00 75.69 69 ASP A N 1
ATOM 468 C CA . ASP A 1 69 ? 5.375 -22.351 -10.118 1.00 75.69 69 ASP A CA 1
ATOM 469 C C . ASP A 1 69 ? 6.634 -21.515 -9.838 1.00 75.69 69 ASP A C 1
ATOM 471 O O . ASP A 1 69 ? 7.748 -21.923 -10.168 1.00 75.69 69 ASP A O 1
ATOM 475 N N . GLU A 1 70 ? 6.469 -20.336 -9.237 1.00 75.81 70 GLU A N 1
ATOM 476 C CA . GLU A 1 70 ? 7.557 -19.404 -8.961 1.00 75.81 70 GLU A CA 1
ATOM 477 C C . GLU A 1 70 ? 7.366 -18.726 -7.603 1.00 75.81 70 GLU A C 1
ATOM 479 O O . GLU A 1 70 ? 6.289 -18.218 -7.284 1.00 75.81 70 GLU A O 1
ATOM 484 N N . ALA A 1 71 ? 8.431 -18.695 -6.804 1.00 82.44 71 ALA A N 1
ATOM 485 C CA . ALA A 1 71 ? 8.478 -17.923 -5.572 1.00 82.44 71 ALA A CA 1
ATOM 486 C C . ALA A 1 71 ? 9.207 -16.589 -5.804 1.00 82.44 71 ALA A C 1
ATOM 488 O O . ALA A 1 71 ? 10.105 -16.465 -6.639 1.00 82.44 71 ALA A O 1
ATOM 489 N N . LEU A 1 72 ? 8.788 -15.560 -5.062 1.00 83.62 72 LEU A N 1
ATOM 490 C CA . LEU A 1 72 ? 9.231 -14.177 -5.260 1.00 83.62 72 LEU A CA 1
ATOM 491 C C . LEU A 1 72 ? 10.766 -13.997 -5.244 1.00 83.62 72 LEU A C 1
ATOM 493 O O . LEU A 1 72 ? 11.273 -13.253 -6.087 1.00 83.62 72 LEU A O 1
ATOM 497 N N . PRO A 1 73 ? 11.535 -14.669 -4.360 1.00 87.75 73 PRO A N 1
ATOM 498 C CA . PRO A 1 73 ? 12.993 -14.563 -4.374 1.00 87.75 73 PRO A CA 1
ATOM 499 C C . PRO A 1 73 ? 13.615 -15.087 -5.675 1.00 87.75 73 PRO A C 1
ATOM 501 O O . PRO A 1 73 ? 14.544 -14.482 -6.205 1.00 87.75 73 PRO A O 1
ATOM 504 N N . GLN A 1 74 ? 13.085 -16.176 -6.237 1.00 89.50 74 GLN A N 1
ATOM 505 C CA . GLN A 1 74 ? 13.578 -16.761 -7.486 1.00 89.50 74 GLN A CA 1
ATOM 506 C C . GLN A 1 74 ? 13.350 -15.822 -8.673 1.00 89.50 74 GLN A C 1
ATOM 508 O O . GLN A 1 74 ? 14.218 -15.735 -9.538 1.00 89.50 74 GLN A O 1
ATOM 513 N N . ALA A 1 75 ? 12.252 -15.065 -8.666 1.00 89.00 75 ALA A N 1
ATOM 514 C CA . ALA A 1 75 ? 11.958 -14.071 -9.695 1.00 89.00 75 ALA A CA 1
ATOM 515 C C . ALA A 1 75 ? 12.913 -12.861 -9.668 1.00 89.00 75 ALA A C 1
ATOM 517 O O . ALA A 1 75 ? 13.147 -12.226 -10.696 1.00 89.00 75 ALA A O 1
ATOM 518 N N . LEU A 1 76 ? 13.461 -12.520 -8.494 1.00 90.00 76 LEU A N 1
ATOM 519 C CA . LEU A 1 76 ? 14.350 -11.365 -8.299 1.00 90.00 76 LEU A CA 1
ATOM 520 C C . LEU A 1 76 ? 15.836 -11.710 -8.425 1.00 90.00 76 LEU A C 1
ATOM 522 O O . LEU A 1 76 ? 16.626 -10.873 -8.857 1.00 90.00 76 LEU A O 1
ATOM 526 N N . ALA A 1 77 ? 16.229 -12.940 -8.087 1.00 92.75 77 ALA A N 1
ATOM 527 C CA . ALA A 1 77 ? 17.625 -13.370 -8.113 1.00 92.75 77 ALA A CA 1
ATOM 528 C C . ALA A 1 77 ? 18.362 -13.125 -9.454 1.00 92.75 77 ALA A C 1
ATOM 530 O O . ALA A 1 77 ? 19.546 -12.782 -9.410 1.00 92.75 77 ALA A O 1
ATOM 531 N N . PRO A 1 78 ? 17.742 -13.253 -10.648 1.00 93.81 78 PRO A N 1
ATOM 532 C CA . PRO A 1 78 ? 18.431 -12.999 -11.914 1.00 93.81 78 PRO A CA 1
ATOM 533 C C . PRO A 1 78 ? 18.934 -11.560 -12.080 1.00 93.81 78 PRO A C 1
ATOM 535 O O . PRO A 1 78 ? 19.944 -11.361 -12.760 1.00 93.81 78 PRO A O 1
ATOM 538 N N . ASP A 1 79 ? 18.267 -10.592 -11.443 1.00 92.19 79 ASP A N 1
ATOM 539 C CA . ASP A 1 79 ? 18.594 -9.164 -11.521 1.00 92.19 79 ASP A CA 1
ATOM 540 C C . ASP A 1 79 ? 19.764 -8.765 -10.604 1.00 92.19 79 ASP A C 1
ATOM 542 O O . ASP A 1 79 ? 20.269 -7.646 -10.690 1.00 92.19 79 ASP A O 1
ATOM 546 N N . LEU A 1 80 ? 20.238 -9.692 -9.763 1.00 92.44 80 LEU A N 1
ATOM 547 C CA . LEU A 1 80 ? 21.403 -9.507 -8.901 1.00 92.44 80 LEU A CA 1
ATOM 548 C C . LEU A 1 80 ? 22.702 -9.996 -9.570 1.00 92.44 80 LEU A C 1
ATOM 550 O O . LEU A 1 80 ? 22.676 -10.936 -10.388 1.00 92.44 80 LEU A O 1
ATOM 554 N N . PRO A 1 81 ? 23.867 -9.424 -9.193 1.00 94.88 81 PRO A N 1
ATOM 555 C CA . PRO A 1 81 ? 25.173 -9.942 -9.589 1.00 94.88 81 PRO A CA 1
ATOM 556 C C . PRO A 1 81 ? 25.303 -11.440 -9.270 1.00 94.88 81 PRO A C 1
ATOM 558 O O . PRO A 1 81 ? 24.854 -11.865 -8.207 1.00 94.88 81 PRO A O 1
ATOM 561 N N . PRO A 1 82 ? 25.956 -12.263 -10.120 1.00 95.12 82 PRO A N 1
ATOM 562 C CA . PRO A 1 82 ? 26.043 -13.712 -9.908 1.00 95.12 82 PRO A CA 1
ATOM 563 C C . PRO A 1 82 ? 26.559 -14.129 -8.525 1.00 95.12 82 PRO A C 1
ATOM 565 O O . PRO A 1 82 ? 26.097 -15.127 -7.982 1.00 95.12 82 PRO A O 1
ATOM 568 N N . ALA A 1 83 ? 27.480 -13.351 -7.949 1.00 96.12 83 ALA A N 1
ATOM 569 C CA . ALA A 1 83 ? 28.041 -13.598 -6.623 1.00 96.12 83 ALA A CA 1
ATOM 570 C C . ALA A 1 83 ? 27.048 -13.351 -5.469 1.00 96.12 83 ALA A C 1
ATOM 572 O O . ALA A 1 83 ? 27.239 -13.888 -4.384 1.00 96.12 83 ALA A O 1
ATOM 573 N N . GLU A 1 84 ? 25.993 -12.564 -5.693 1.00 94.88 84 GLU A N 1
ATOM 574 C CA . GLU A 1 84 ? 25.015 -12.165 -4.671 1.00 94.88 84 GLU A CA 1
ATOM 575 C C . GLU A 1 84 ? 23.728 -12.997 -4.711 1.00 94.88 84 GLU A C 1
ATOM 577 O O . GLU A 1 84 ? 22.963 -12.986 -3.751 1.00 94.88 84 GLU A O 1
ATOM 582 N N . ARG A 1 85 ? 23.492 -13.763 -5.786 1.00 94.56 85 ARG A N 1
ATOM 583 C CA . ARG A 1 85 ? 22.236 -14.509 -5.989 1.00 94.56 85 ARG A CA 1
ATOM 584 C C . ARG A 1 85 ? 21.975 -15.552 -4.911 1.00 94.56 85 ARG A C 1
ATOM 586 O O . ARG A 1 85 ? 20.892 -15.582 -4.343 1.00 94.56 85 ARG A O 1
ATOM 593 N N . GLU A 1 86 ? 22.959 -16.405 -4.647 1.00 93.75 86 GLU A N 1
ATOM 594 C CA . GLU A 1 86 ? 22.825 -17.473 -3.655 1.00 93.75 86 GLU A CA 1
ATOM 595 C C . GLU A 1 86 ? 22.712 -16.905 -2.226 1.00 93.75 86 GLU A C 1
ATOM 597 O O . GLU A 1 86 ? 21.757 -17.265 -1.537 1.00 93.75 86 GLU A O 1
ATOM 602 N N . PRO A 1 87 ? 23.564 -15.945 -1.794 1.00 93.62 87 PRO A N 1
ATOM 603 C CA . PRO A 1 87 ? 23.359 -15.242 -0.526 1.00 93.62 87 PRO A CA 1
ATOM 604 C C . PRO A 1 87 ? 21.977 -14.590 -0.395 1.00 93.62 87 PRO A C 1
ATOM 606 O O . PRO A 1 87 ? 21.367 -14.663 0.667 1.00 93.62 87 PRO A O 1
ATOM 609 N N . PHE A 1 88 ? 21.462 -13.974 -1.463 1.00 91.69 88 PHE A N 1
ATOM 610 C CA . PHE A 1 88 ? 20.132 -13.367 -1.467 1.00 91.69 88 PHE A CA 1
ATOM 611 C C . PHE A 1 88 ? 19.019 -14.404 -1.293 1.00 91.69 88 PHE A C 1
ATOM 613 O O . PHE A 1 88 ? 18.125 -14.203 -0.475 1.00 91.69 88 PHE A O 1
ATOM 620 N N . LEU A 1 89 ? 19.070 -15.519 -2.028 1.00 91.69 89 LEU A N 1
ATOM 621 C CA . LEU A 1 89 ? 18.078 -16.590 -1.906 1.00 91.69 89 LEU A CA 1
ATOM 622 C C . LEU A 1 89 ? 18.081 -17.205 -0.501 1.00 91.69 89 LEU A C 1
ATOM 624 O O . LEU A 1 89 ? 17.009 -17.458 0.045 1.00 91.69 89 LEU A O 1
ATOM 628 N N . GLN A 1 90 ? 19.262 -17.389 0.094 1.00 89.19 90 GLN A N 1
ATOM 629 C CA . GLN A 1 90 ? 19.405 -17.853 1.475 1.00 89.19 90 GLN A CA 1
ATOM 630 C C . GLN A 1 90 ? 18.807 -16.849 2.461 1.00 89.19 90 GLN A C 1
ATOM 632 O O . GLN A 1 90 ? 17.922 -17.210 3.232 1.00 89.19 90 GLN A O 1
ATOM 637 N N . ALA A 1 91 ? 19.196 -15.573 2.362 1.00 87.12 91 ALA A N 1
ATOM 638 C CA . ALA A 1 91 ? 18.667 -14.518 3.221 1.00 87.12 91 ALA A CA 1
ATOM 639 C C . ALA A 1 91 ? 17.139 -14.408 3.115 1.00 87.12 91 ALA A C 1
ATOM 641 O O . ALA A 1 91 ? 16.465 -14.240 4.125 1.00 87.12 91 ALA A O 1
ATOM 642 N N . MET A 1 92 ? 16.578 -14.549 1.909 1.00 85.19 92 MET A N 1
ATOM 643 C CA . MET A 1 92 ? 15.133 -14.519 1.702 1.00 85.19 92 MET A CA 1
ATOM 644 C C . MET A 1 92 ? 14.404 -15.759 2.225 1.00 85.19 92 MET A C 1
ATOM 646 O O . MET A 1 92 ? 13.238 -15.646 2.597 1.00 85.19 92 MET A O 1
ATOM 650 N N . GLY A 1 93 ? 15.064 -16.919 2.268 1.00 79.62 93 GLY A N 1
ATOM 651 C CA . GLY A 1 93 ? 14.539 -18.114 2.934 1.00 79.62 93 GLY A CA 1
ATOM 652 C C . GLY A 1 93 ? 14.383 -17.928 4.446 1.00 79.62 93 GLY A C 1
ATOM 653 O O . GLY A 1 93 ? 13.481 -18.514 5.042 1.00 79.62 93 GLY A O 1
ATOM 654 N N . ASP A 1 94 ? 15.205 -17.060 5.039 1.00 72.31 94 ASP A N 1
ATOM 655 C CA . ASP A 1 94 ? 15.185 -16.742 6.469 1.00 72.31 94 ASP A CA 1
ATOM 656 C C . ASP A 1 94 ? 14.204 -15.605 6.827 1.00 72.31 94 ASP A C 1
ATOM 658 O O . ASP A 1 94 ? 13.894 -15.395 8.005 1.00 72.31 94 ASP A O 1
ATOM 662 N N . VAL A 1 95 ? 13.677 -14.866 5.838 1.00 73.81 95 VAL A N 1
ATOM 663 C CA . VAL A 1 95 ? 12.667 -13.816 6.060 1.00 73.81 95 VAL A CA 1
ATOM 664 C C . VAL A 1 95 ? 11.317 -14.463 6.383 1.00 73.81 95 VAL A C 1
ATOM 666 O O . VAL A 1 95 ? 10.547 -14.843 5.503 1.00 73.81 95 VAL A O 1
ATOM 669 N N . GLY A 1 96 ? 11.022 -14.579 7.677 1.00 65.75 96 GLY A N 1
ATOM 670 C CA . GLY A 1 96 ? 9.756 -15.108 8.179 1.00 65.75 96 GLY A CA 1
ATOM 671 C C . GLY A 1 96 ? 8.641 -14.062 8.271 1.00 65.75 96 GLY A C 1
ATOM 672 O O . GLY A 1 96 ? 8.870 -12.897 8.597 1.00 65.75 96 GLY A O 1
ATOM 673 N N . LEU A 1 97 ? 7.401 -14.505 8.056 1.00 79.31 97 LEU A N 1
ATOM 674 C CA . LEU A 1 97 ? 6.210 -13.764 8.471 1.00 79.31 97 LEU A CA 1
ATOM 675 C C . LEU A 1 97 ? 6.028 -13.926 9.985 1.00 79.31 97 LEU A C 1
ATOM 677 O O . LEU A 1 97 ? 5.994 -15.047 10.491 1.00 79.31 97 LEU A O 1
ATOM 681 N N . ALA A 1 98 ? 5.884 -12.815 10.705 1.00 82.56 98 ALA A N 1
ATOM 682 C CA . ALA A 1 98 ? 5.601 -12.833 12.134 1.00 82.56 98 ALA A CA 1
ATOM 683 C C . ALA A 1 98 ? 4.105 -12.611 12.375 1.00 82.56 98 ALA A C 1
ATOM 685 O O . ALA A 1 98 ? 3.574 -11.543 12.073 1.00 82.56 98 ALA A O 1
ATOM 686 N N . LEU A 1 99 ? 3.431 -13.606 12.953 1.00 88.69 99 LEU A N 1
ATOM 687 C CA . LEU A 1 99 ? 2.110 -13.406 13.540 1.00 88.69 99 LEU A CA 1
ATOM 688 C C . LEU A 1 99 ? 2.296 -12.891 14.966 1.00 88.69 99 LEU A C 1
ATOM 690 O O . LEU A 1 99 ? 2.944 -13.542 15.785 1.00 88.69 99 LEU A O 1
ATOM 694 N N . GLN A 1 100 ? 1.741 -11.720 15.254 1.00 89.56 100 GLN A N 1
ATOM 695 C CA . GLN A 1 100 ? 1.873 -11.064 16.550 1.00 89.56 100 GLN A CA 1
ATOM 696 C C . GLN A 1 100 ? 0.498 -10.726 17.112 1.00 89.56 100 GLN A C 1
ATOM 698 O O . GLN A 1 100 ? -0.415 -10.363 16.368 1.00 89.56 100 GLN A O 1
ATOM 703 N N . SER A 1 101 ? 0.361 -10.824 18.433 1.00 93.75 101 SER A N 1
ATOM 704 C CA . SER A 1 101 ? -0.810 -10.287 19.123 1.00 93.75 101 SER A CA 1
ATOM 705 C C . SER A 1 101 ? -0.852 -8.766 18.953 1.00 93.75 101 SER A C 1
ATOM 707 O O . SER A 1 101 ? 0.202 -8.124 19.022 1.00 93.75 101 SER A O 1
ATOM 709 N N . PRO A 1 102 ? -2.039 -8.171 18.751 1.00 95.19 102 PRO A N 1
ATOM 710 C CA . PRO A 1 102 ? -2.152 -6.728 18.639 1.00 95.19 102 PRO A CA 1
ATOM 711 C C . PRO A 1 102 ? -1.797 -6.059 19.968 1.00 95.19 102 PRO A C 1
ATOM 713 O O . PRO A 1 102 ? -2.019 -6.610 21.049 1.00 95.19 102 PRO A O 1
ATOM 716 N N . LEU A 1 103 ? -1.299 -4.830 19.881 1.00 95.06 103 LEU A N 1
ATOM 717 C CA . LEU A 1 103 ? -1.337 -3.908 21.005 1.00 95.06 103 LEU A CA 1
ATOM 718 C C . LEU A 1 103 ? -2.804 -3.616 21.326 1.00 95.06 103 LEU A C 1
ATOM 720 O O . LEU A 1 103 ? -3.527 -3.198 20.428 1.00 95.06 103 LEU A O 1
ATOM 724 N N . ALA A 1 104 ? -3.224 -3.803 22.576 1.00 95.75 104 ALA A N 1
ATOM 725 C CA . ALA A 1 104 ? -4.579 -3.503 23.027 1.00 95.75 104 ALA A CA 1
ATOM 726 C C . ALA A 1 104 ? -4.569 -2.370 24.063 1.00 95.75 104 ALA A C 1
ATOM 728 O O . ALA A 1 104 ? -3.763 -2.391 24.994 1.00 95.75 104 ALA A O 1
ATOM 729 N N . MET A 1 105 ? -5.472 -1.405 23.914 1.00 94.12 105 MET A N 1
ATOM 730 C CA . MET A 1 105 ? -5.638 -0.261 24.813 1.00 94.12 105 MET A CA 1
ATOM 731 C C . MET A 1 105 ? -7.124 0.019 25.030 1.00 94.12 105 MET A C 1
ATOM 733 O O . MET A 1 105 ? -7.898 0.021 24.077 1.00 94.12 105 MET A O 1
ATOM 737 N N . GLN A 1 106 ? -7.518 0.277 26.275 1.00 92.44 106 GLN A N 1
ATOM 738 C CA . GLN A 1 106 ? -8.896 0.622 26.613 1.00 92.44 106 GLN A CA 1
ATOM 739 C C . GLN A 1 106 ? -9.071 2.146 26.683 1.00 92.44 106 GLN A C 1
ATOM 741 O O . GLN A 1 106 ? -8.345 2.827 27.407 1.00 92.44 106 GLN A O 1
ATOM 746 N N . LEU A 1 107 ? -10.055 2.667 25.949 1.00 89.12 107 LEU A N 1
ATOM 747 C CA . LEU A 1 107 ? -10.425 4.080 25.847 1.00 89.12 107 LEU A CA 1
ATOM 748 C C . LEU A 1 107 ? -11.888 4.242 26.294 1.00 89.12 107 LEU A C 1
ATOM 750 O O . LEU A 1 107 ? -12.808 4.251 25.476 1.00 89.12 107 LEU A O 1
ATOM 754 N N . GLY A 1 108 ? -12.119 4.291 27.609 1.00 86.00 108 GLY A N 1
ATOM 755 C CA . GLY A 1 108 ? -13.473 4.212 28.173 1.00 86.00 108 GLY A CA 1
ATOM 756 C C . GLY A 1 108 ? -14.123 2.858 27.856 1.00 86.00 108 GLY A C 1
ATOM 757 O O . GLY A 1 108 ? -13.560 1.813 28.187 1.00 86.00 108 GLY A O 1
ATOM 758 N N . ASP A 1 109 ? -15.265 2.883 27.168 1.00 87.38 109 ASP A N 1
ATOM 759 C CA . ASP A 1 109 ? -15.996 1.682 26.723 1.00 87.38 109 ASP A CA 1
ATOM 760 C C . ASP A 1 109 ? -15.528 1.161 25.349 1.00 87.38 109 ASP A C 1
ATOM 762 O O . ASP A 1 109 ? -16.094 0.216 24.801 1.00 87.38 109 ASP A O 1
ATOM 766 N N . THR A 1 110 ? -14.503 1.787 24.763 1.00 90.44 110 THR A N 1
ATOM 767 C CA . THR A 1 110 ? -13.923 1.393 23.474 1.00 90.44 110 THR A CA 1
ATOM 768 C C . THR A 1 110 ? -12.621 0.629 23.674 1.00 90.44 110 THR A C 1
ATOM 770 O O . THR A 1 110 ? -11.761 1.042 24.451 1.00 90.44 110 THR A O 1
ATOM 773 N N . TRP A 1 111 ? -12.428 -0.449 22.916 1.00 93.62 111 TRP A N 1
ATOM 774 C CA . TRP A 1 111 ? -11.127 -1.109 22.791 1.00 93.62 111 TRP A CA 1
ATOM 775 C C . TRP A 1 111 ? -10.436 -0.709 21.495 1.00 93.62 111 TRP A C 1
ATOM 777 O O . TRP A 1 111 ? -11.027 -0.793 20.423 1.00 93.62 111 TRP A O 1
ATOM 787 N N . LEU A 1 112 ? -9.172 -0.315 21.599 1.00 94.69 112 LEU A N 1
ATOM 788 C CA . LEU A 1 112 ? -8.275 -0.054 20.484 1.00 94.69 112 LEU A CA 1
ATOM 789 C C . LEU A 1 112 ? -7.297 -1.214 20.327 1.00 94.69 112 LEU A C 1
ATOM 791 O O . LEU A 1 112 ? -6.643 -1.611 21.291 1.00 94.69 112 LEU A O 1
ATOM 795 N N . TYR A 1 113 ? -7.149 -1.694 19.095 1.00 95.50 113 TYR A N 1
ATOM 796 C CA . TYR A 1 113 ? -6.188 -2.709 18.685 1.00 95.50 113 TYR A CA 1
ATOM 797 C C . TYR A 1 113 ? -5.288 -2.159 17.577 1.00 95.50 113 TYR A C 1
ATOM 799 O O . TYR A 1 113 ? -5.768 -1.784 16.510 1.00 95.50 113 TYR A O 1
ATOM 807 N N . GLY A 1 114 ? -3.978 -2.116 17.808 1.00 93.44 114 GLY A N 1
ATOM 808 C CA . GLY A 1 114 ? -2.993 -1.614 16.847 1.00 93.44 114 GLY A CA 1
ATOM 809 C C . GLY A 1 114 ? -1.865 -2.608 16.590 1.00 93.44 114 GLY A C 1
ATOM 810 O O . GLY A 1 114 ? -1.586 -3.484 17.409 1.00 93.44 114 GLY A O 1
ATOM 811 N N . ALA A 1 115 ? -1.176 -2.463 15.458 1.00 90.88 115 ALA A N 1
ATOM 812 C CA . ALA A 1 115 ? 0.039 -3.233 15.197 1.00 90.88 115 ALA A CA 1
ATOM 813 C C . ALA A 1 115 ? 1.171 -2.805 16.166 1.00 90.88 115 ALA A C 1
ATOM 815 O O . ALA A 1 115 ? 1.479 -1.610 16.234 1.00 90.88 115 ALA A O 1
ATOM 816 N N . PRO A 1 116 ? 1.791 -3.732 16.925 1.00 88.56 116 PRO A N 1
ATOM 817 C CA . PRO A 1 116 ? 2.880 -3.399 17.844 1.00 88.56 116 PRO A CA 1
ATOM 818 C C . PRO A 1 116 ? 4.172 -3.020 17.091 1.00 88.56 116 PRO A C 1
ATOM 820 O O . PRO A 1 116 ? 4.261 -3.125 15.867 1.00 88.56 116 PRO A O 1
ATOM 823 N N . ALA A 1 117 ? 5.199 -2.586 17.829 1.00 84.00 117 ALA A N 1
ATOM 824 C CA . ALA A 1 117 ? 6.506 -2.260 17.257 1.00 84.00 117 ALA A CA 1
ATOM 825 C C . ALA A 1 117 ? 7.065 -3.427 16.404 1.00 84.00 117 ALA A C 1
ATOM 827 O O . ALA A 1 117 ? 6.941 -4.586 16.807 1.00 84.00 117 ALA A O 1
ATOM 828 N N . PRO A 1 118 ? 7.711 -3.151 15.253 1.00 81.69 118 PRO A N 1
ATOM 829 C CA . PRO A 1 118 ? 8.197 -1.844 14.791 1.00 81.69 118 PRO A CA 1
ATOM 830 C C . PRO A 1 118 ? 7.162 -0.976 14.050 1.00 81.69 118 PRO A C 1
ATOM 832 O O . PRO A 1 118 ? 7.529 0.108 13.591 1.00 81.69 118 PRO A O 1
ATOM 835 N N . ALA A 1 119 ? 5.909 -1.430 13.926 1.00 86.88 119 ALA A N 1
ATOM 836 C CA . ALA A 1 119 ? 4.807 -0.620 13.413 1.00 86.88 119 ALA A CA 1
ATOM 837 C C . ALA A 1 119 ? 4.388 0.461 14.424 1.00 86.88 119 ALA A C 1
ATOM 839 O O . ALA A 1 119 ? 4.839 0.493 15.572 1.00 86.88 119 ALA A O 1
ATOM 840 N N . ALA A 1 120 ? 3.529 1.378 13.991 1.00 87.81 120 ALA A N 1
ATOM 841 C CA . ALA A 1 120 ? 3.291 2.624 14.705 1.00 87.81 120 ALA A CA 1
ATOM 842 C C . ALA A 1 120 ? 2.153 2.580 15.741 1.00 87.81 120 ALA A C 1
ATOM 844 O O . ALA A 1 120 ? 1.797 3.621 16.293 1.00 87.81 120 ALA A O 1
ATOM 845 N N . GLY A 1 121 ? 1.567 1.412 16.027 1.00 89.38 121 GLY A N 1
ATOM 846 C CA . GLY A 1 121 ? 0.465 1.306 16.990 1.00 89.38 121 GLY A CA 1
ATOM 847 C C . GLY A 1 121 ? 0.873 1.702 18.411 1.00 89.38 121 GLY A C 1
ATOM 848 O O . GLY A 1 121 ? 0.095 2.344 19.109 1.00 89.38 121 GLY A O 1
ATOM 849 N N . SER A 1 122 ? 2.111 1.406 18.828 1.00 88.88 122 SER A N 1
ATOM 850 C CA . SER A 1 122 ? 2.631 1.843 20.133 1.00 88.88 122 SER A CA 1
ATOM 851 C C . SER A 1 122 ? 2.815 3.356 20.221 1.00 88.88 122 SER A C 1
ATOM 853 O O . SER A 1 122 ? 2.528 3.937 21.261 1.00 88.88 122 SER A O 1
ATOM 855 N N . LEU A 1 123 ? 3.239 3.999 19.129 1.00 86.00 123 LEU A N 1
ATOM 856 C CA . LEU A 1 123 ? 3.346 5.456 19.060 1.00 86.00 123 LEU A CA 1
ATOM 857 C C . LEU A 1 123 ? 1.965 6.113 19.174 1.00 86.00 123 LEU A C 1
ATOM 859 O O . LEU A 1 123 ? 1.798 7.038 19.963 1.00 86.00 123 LEU A O 1
ATOM 863 N N . LEU A 1 124 ? 0.971 5.603 18.440 1.00 89.12 124 LEU A N 1
ATOM 864 C CA . LEU A 1 124 ? -0.418 6.059 18.549 1.00 89.12 124 LEU A CA 1
ATOM 865 C C . LEU A 1 124 ? -0.947 5.928 19.983 1.00 89.12 124 LEU A C 1
ATOM 867 O O . LEU A 1 124 ? -1.511 6.875 20.523 1.00 89.12 124 LEU A O 1
ATOM 871 N N . ALA A 1 125 ? -0.746 4.767 20.604 1.00 90.31 125 ALA A N 1
ATOM 872 C CA . ALA A 1 125 ? -1.160 4.512 21.978 1.00 90.31 125 ALA A CA 1
ATOM 873 C C . ALA A 1 125 ? -0.536 5.516 22.962 1.00 90.31 125 ALA A C 1
ATOM 875 O O . ALA A 1 125 ? -1.245 6.069 23.797 1.00 90.31 125 ALA A O 1
ATOM 876 N N . SER A 1 126 ? 0.761 5.814 22.831 1.00 87.00 126 SER A N 1
ATOM 877 C CA . SER A 1 126 ? 1.417 6.842 23.648 1.00 87.00 126 SER A CA 1
ATOM 878 C C . SER A 1 126 ? 0.803 8.229 23.449 1.00 87.00 126 SER A C 1
ATOM 880 O O . SER A 1 126 ? 0.561 8.919 24.431 1.00 87.00 126 SER A O 1
ATOM 882 N N . VAL A 1 127 ? 0.496 8.628 22.208 1.00 84.00 127 VAL A N 1
ATOM 883 C CA . VAL A 1 127 ? -0.169 9.915 21.933 1.00 84.00 127 VAL A CA 1
ATOM 884 C C . VAL A 1 127 ? -1.542 9.985 22.609 1.00 84.00 127 VAL A C 1
ATOM 886 O O . VAL A 1 127 ? -1.865 10.990 23.236 1.00 84.00 127 VAL A O 1
ATOM 889 N N . LEU A 1 128 ? -2.346 8.922 22.519 1.00 87.31 128 LEU A N 1
ATOM 890 C CA . LEU A 1 128 ? -3.678 8.882 23.133 1.00 87.31 128 LEU A CA 1
ATOM 891 C C . LEU A 1 128 ? -3.626 8.889 24.666 1.00 87.31 128 LEU A C 1
ATOM 893 O O . LEU A 1 128 ? -4.496 9.489 25.295 1.00 87.31 128 LEU A O 1
ATOM 897 N N . GLU A 1 129 ? -2.616 8.257 25.265 1.00 87.19 129 GLU A N 1
ATOM 898 C CA . GLU A 1 129 ? -2.390 8.294 26.714 1.00 87.19 129 GLU A CA 1
ATOM 899 C C . GLU A 1 129 ? -2.024 9.692 27.210 1.00 87.19 129 GLU A C 1
ATOM 901 O O . GLU A 1 129 ? -2.591 10.156 28.196 1.00 87.19 129 GLU A O 1
ATOM 906 N N . GLU A 1 130 ? -1.141 10.396 26.500 1.00 82.06 130 GLU A N 1
ATOM 907 C CA . GLU A 1 130 ? -0.796 11.786 26.822 1.00 82.06 130 GLU A CA 1
ATOM 908 C C . GLU A 1 130 ? -2.023 12.704 26.727 1.00 82.06 130 GLU A C 1
ATOM 910 O O . GLU A 1 130 ? -2.271 13.508 27.625 1.00 82.06 130 GLU A O 1
ATOM 915 N N . VAL A 1 131 ? -2.847 12.546 25.684 1.00 76.62 131 VAL A N 1
ATOM 916 C CA . VAL A 1 131 ? -4.105 13.300 25.543 1.00 76.62 131 VAL A CA 1
ATOM 917 C C . VAL A 1 131 ? -5.073 12.991 26.685 1.00 76.62 131 VAL A C 1
ATOM 919 O O . VAL A 1 131 ? -5.720 13.900 27.193 1.00 76.62 131 VAL A O 1
ATOM 922 N N . ARG A 1 132 ? -5.157 11.729 27.123 1.00 78.50 132 ARG A N 1
ATOM 923 C CA . ARG A 1 132 ? -5.995 11.319 28.259 1.00 78.50 132 ARG A CA 1
ATOM 924 C C . ARG A 1 132 ? -5.500 11.893 29.589 1.00 78.50 132 ARG A C 1
ATOM 926 O O . ARG A 1 132 ? -6.312 12.182 30.462 1.00 78.50 132 ARG A O 1
ATOM 933 N N . ALA A 1 133 ? -4.184 12.009 29.757 1.00 76.38 133 ALA A N 1
ATOM 934 C CA . ALA A 1 133 ? -3.559 12.553 30.959 1.00 76.38 133 ALA A CA 1
ATOM 935 C C . ALA A 1 133 ? -3.611 14.090 31.020 1.00 76.38 133 ALA A C 1
ATOM 937 O O . ALA A 1 133 ? -3.537 14.660 32.110 1.00 76.38 133 ALA A O 1
ATOM 938 N N . ALA A 1 134 ? -3.735 14.762 29.874 1.00 67.88 134 ALA A N 1
ATOM 939 C CA . ALA A 1 134 ? -3.873 16.207 29.803 1.00 67.88 134 ALA A CA 1
ATOM 940 C C . ALA A 1 134 ? -5.276 16.654 30.259 1.00 67.88 134 ALA A C 1
ATOM 942 O O . ALA A 1 134 ? -6.290 16.330 29.643 1.00 67.88 134 ALA A O 1
ATOM 943 N N . GLU A 1 135 ? -5.344 17.452 31.327 1.00 53.75 135 GLU A N 1
ATOM 944 C CA . GLU A 1 135 ? -6.571 18.159 31.710 1.00 53.75 135 GLU A CA 1
ATOM 945 C C . GLU A 1 135 ? -7.000 19.132 30.583 1.00 53.75 135 GLU A C 1
ATOM 947 O O . GLU A 1 135 ? -6.126 19.682 29.901 1.00 53.75 135 GLU A O 1
ATOM 952 N N . PRO A 1 136 ? -8.306 19.435 30.402 1.00 51.72 136 PRO A N 1
ATOM 953 C CA . PRO A 1 136 ? -8.861 20.163 29.242 1.00 51.72 136 PRO A CA 1
ATOM 954 C C . PRO A 1 136 ? -8.320 21.582 28.964 1.00 51.72 136 PRO A C 1
ATOM 956 O O . PRO A 1 136 ? -8.840 22.274 28.090 1.00 51.72 136 PRO A O 1
ATOM 959 N N . ARG A 1 137 ? -7.342 22.072 29.733 1.00 46.62 137 ARG A N 1
ATOM 960 C CA . ARG A 1 137 ? -6.803 23.438 29.666 1.00 46.62 137 ARG A CA 1
ATOM 961 C C . ARG A 1 137 ? -5.278 23.538 29.594 1.00 46.62 137 ARG A C 1
ATOM 963 O O . ARG A 1 137 ? -4.799 24.634 29.325 1.00 46.62 137 ARG A O 1
ATOM 970 N N . ASP A 1 138 ? -4.540 22.443 29.786 1.00 46.50 138 ASP A N 1
ATOM 971 C CA . ASP A 1 138 ? -3.086 22.502 30.012 1.00 46.50 138 ASP A CA 1
ATOM 972 C C . ASP A 1 138 ? -2.235 21.815 28.937 1.00 46.50 138 ASP A C 1
ATOM 974 O O . ASP A 1 138 ? -1.019 21.746 29.104 1.00 46.50 138 ASP A O 1
ATOM 978 N N . ALA A 1 139 ? -2.810 21.341 27.822 1.00 45.44 139 ALA A N 1
ATOM 979 C CA . ALA A 1 139 ? -2.003 20.850 26.702 1.00 45.44 139 ALA A CA 1
ATOM 980 C C . ALA A 1 139 ? -1.092 21.992 26.203 1.00 45.44 139 ALA A C 1
ATOM 982 O O . ALA A 1 139 ? -1.598 22.961 25.626 1.00 45.44 139 ALA A O 1
ATOM 983 N N . PRO A 1 140 ? 0.236 21.945 26.427 1.00 42.31 140 PRO A N 1
ATOM 984 C CA . PRO A 1 140 ? 1.081 23.078 26.102 1.00 42.31 140 PRO A CA 1
ATOM 985 C C . PRO A 1 140 ? 1.147 23.219 24.579 1.00 42.31 140 PRO A C 1
ATOM 987 O O . PRO A 1 140 ? 1.458 22.254 23.885 1.00 42.31 140 PRO A O 1
ATOM 990 N N . ASP A 1 141 ? 0.937 24.434 24.070 1.00 49.06 141 ASP A N 1
ATOM 991 C CA . ASP A 1 141 ? 1.205 24.868 22.686 1.00 49.06 141 ASP A CA 1
ATOM 992 C C . ASP A 1 141 ? 2.473 24.221 22.045 1.00 49.06 141 ASP A C 1
ATOM 994 O O . ASP A 1 141 ? 2.416 23.749 20.906 1.00 49.06 141 ASP A O 1
ATOM 998 N N . PRO A 1 142 ? 3.613 24.046 22.757 1.00 40.19 142 PRO A N 1
ATOM 999 C CA . PRO A 1 142 ? 4.771 23.339 22.200 1.00 40.19 142 PRO A CA 1
ATOM 1000 C C . PRO A 1 142 ? 4.562 21.844 21.886 1.00 40.19 142 PRO A C 1
ATOM 1002 O O . PRO A 1 142 ? 5.252 21.332 21.007 1.00 40.19 142 PRO A O 1
ATOM 1005 N N . CYS A 1 143 ? 3.634 21.142 22.544 1.00 42.06 143 CYS A N 1
ATOM 1006 C CA . CYS A 1 143 ? 3.322 19.736 22.255 1.00 42.06 143 CYS A CA 1
ATOM 1007 C C . CYS A 1 143 ? 2.618 19.606 20.894 1.00 42.06 143 CYS A C 1
ATOM 1009 O O . CYS A 1 143 ? 3.035 18.820 20.043 1.00 42.06 143 CYS A O 1
ATOM 1011 N N . LEU A 1 144 ? 1.637 20.478 20.635 1.00 45.00 144 LEU A N 1
ATOM 1012 C CA . LEU A 1 144 ? 0.971 20.596 19.334 1.00 45.00 144 LEU A CA 1
ATOM 1013 C C . LEU A 1 144 ? 1.950 21.036 18.235 1.00 45.00 144 LEU A C 1
ATOM 1015 O O . LEU A 1 144 ? 1.916 20.496 17.130 1.00 45.00 144 LEU A O 1
ATOM 1019 N N . ARG A 1 145 ? 2.889 21.942 18.543 1.00 40.34 145 ARG A N 1
ATOM 1020 C CA . ARG A 1 145 ? 3.950 22.342 17.603 1.00 40.34 145 ARG A CA 1
ATOM 1021 C C . ARG A 1 145 ? 4.941 21.218 17.289 1.00 40.34 145 ARG A C 1
ATOM 1023 O O . ARG A 1 145 ? 5.292 21.042 16.124 1.00 40.34 145 ARG A O 1
ATOM 1030 N N . ALA A 1 146 ? 5.368 20.434 18.277 1.00 38.84 146 ALA A N 1
ATOM 1031 C CA . ALA A 1 146 ? 6.255 19.288 18.062 1.00 38.84 146 ALA A CA 1
ATOM 1032 C C . ALA A 1 146 ? 5.578 18.185 17.229 1.00 38.84 146 ALA A C 1
ATOM 1034 O O . ALA A 1 146 ? 6.204 17.619 16.334 1.00 38.84 146 ALA A O 1
ATOM 1035 N N . LEU A 1 147 ? 4.285 17.946 17.470 1.00 43.66 147 LEU A N 1
ATOM 1036 C CA . LEU A 1 147 ? 3.444 17.051 16.674 1.00 43.66 147 LEU A CA 1
ATOM 1037 C C . LEU A 1 147 ? 3.252 17.568 15.236 1.00 43.66 147 LEU A C 1
ATOM 1039 O O . LEU A 1 147 ? 3.289 16.774 14.300 1.00 43.66 147 LEU A O 1
ATOM 1043 N N . SER A 1 148 ? 3.148 18.889 15.044 1.00 46.00 148 SER A N 1
ATOM 1044 C CA . SER A 1 148 ? 3.035 19.514 13.717 1.00 46.00 148 SER A CA 1
ATOM 1045 C C . SER A 1 148 ? 4.323 19.519 12.892 1.00 46.00 148 SER A C 1
ATOM 1047 O O . SER A 1 148 ? 4.288 19.370 11.675 1.00 46.00 148 SER A O 1
ATOM 1049 N N . ALA A 1 149 ? 5.488 19.624 13.540 1.00 40.12 149 ALA A N 1
ATOM 1050 C CA . ALA A 1 149 ? 6.785 19.580 12.864 1.00 40.12 149 ALA A CA 1
ATOM 1051 C C . ALA A 1 149 ? 7.115 18.185 12.293 1.00 40.12 149 ALA A C 1
ATOM 1053 O O . ALA A 1 149 ? 7.986 18.062 11.434 1.00 40.12 149 ALA A O 1
ATOM 1054 N N . ALA A 1 150 ? 6.405 17.138 12.736 1.00 44.56 150 ALA A N 1
ATOM 1055 C CA . ALA A 1 150 ? 6.492 15.782 12.192 1.00 44.56 150 ALA A CA 1
ATOM 1056 C C . ALA A 1 150 ? 5.716 15.597 10.866 1.00 44.56 150 ALA A C 1
ATOM 1058 O O . ALA A 1 150 ? 5.753 14.511 10.280 1.00 44.56 150 ALA A O 1
ATOM 1059 N N . TRP A 1 151 ? 5.025 16.638 10.381 1.00 49.22 151 TRP A N 1
ATOM 1060 C CA . TRP A 1 151 ? 4.235 16.640 9.147 1.00 49.22 151 TRP A CA 1
ATOM 1061 C C . TRP A 1 151 ? 5.016 17.142 7.939 1.00 49.22 151 TRP A C 1
ATOM 1063 O O . TRP A 1 151 ? 4.655 18.132 7.305 1.00 49.22 151 TRP A O 1
ATOM 1073 N N . ALA A 1 152 ? 6.058 16.417 7.555 1.00 45.69 152 ALA A N 1
ATOM 1074 C CA . ALA A 1 152 ? 6.345 16.344 6.131 1.00 45.69 152 ALA A CA 1
ATOM 1075 C C . ALA A 1 152 ? 5.423 15.248 5.567 1.00 45.69 152 ALA A C 1
ATOM 1077 O O . ALA A 1 152 ? 5.759 14.070 5.720 1.00 45.69 152 ALA A O 1
ATOM 1078 N N . PRO A 1 153 ? 4.238 15.569 5.002 1.00 49.19 153 PRO A N 1
ATOM 1079 C CA . PRO A 1 153 ? 3.439 14.564 4.322 1.00 49.19 153 PRO A CA 1
ATOM 1080 C C . PRO A 1 153 ? 4.294 13.981 3.200 1.00 49.19 153 PRO A C 1
ATOM 1082 O O . PRO A 1 153 ? 4.657 14.656 2.243 1.00 49.19 153 PRO A O 1
ATOM 1085 N N . SER A 1 154 ? 4.651 12.713 3.352 1.00 52.47 154 SER A N 1
ATOM 1086 C CA . SER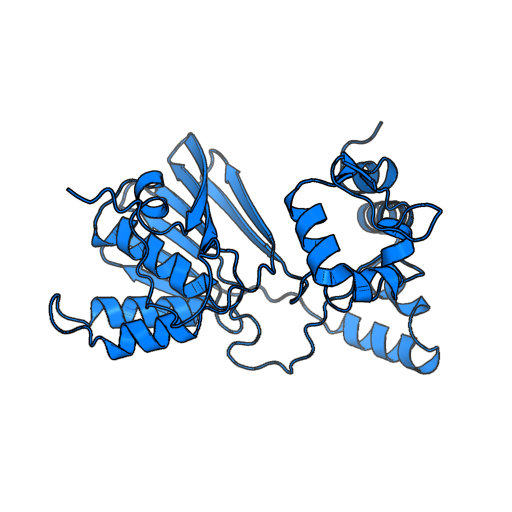 A 1 154 ? 5.206 11.921 2.269 1.00 52.47 154 SER A CA 1
ATOM 1087 C C . SER A 1 154 ? 4.062 11.024 1.809 1.00 52.47 154 SER A C 1
ATOM 1089 O O . SER A 1 154 ? 3.624 10.176 2.598 1.00 52.47 154 SER A O 1
ATOM 1091 N N . PRO A 1 155 ? 3.490 11.233 0.608 1.00 52.72 155 PRO A N 1
ATOM 1092 C CA . PRO A 1 155 ? 2.389 10.427 0.099 1.00 52.72 155 PRO A CA 1
ATOM 1093 C C . PRO A 1 155 ? 2.938 9.059 -0.293 1.00 52.72 155 PRO A C 1
ATOM 1095 O O . PRO A 1 155 ? 3.177 8.756 -1.458 1.00 52.72 155 PRO A O 1
ATOM 1098 N N . VAL A 1 156 ? 3.218 8.237 0.713 1.00 64.19 156 VAL A N 1
ATOM 1099 C CA . VAL A 1 156 ? 3.846 6.949 0.499 1.00 64.19 156 VAL A CA 1
ATOM 1100 C C . VAL A 1 156 ? 3.148 5.896 1.325 1.00 64.19 156 VAL A C 1
ATOM 1102 O O . VAL A 1 156 ? 3.220 5.859 2.553 1.00 64.19 156 VAL A O 1
ATOM 1105 N N . GLY A 1 157 ? 2.488 5.013 0.594 1.00 76.31 157 GLY A N 1
ATOM 1106 C CA . GLY A 1 157 ? 1.764 3.884 1.128 1.00 76.31 157 GLY A CA 1
ATOM 1107 C C . GLY A 1 157 ? 0.345 3.850 0.590 1.00 76.31 157 GLY A C 1
ATOM 1108 O O . GLY A 1 157 ? -0.261 4.874 0.285 1.00 76.31 157 GLY A O 1
ATOM 1109 N N . SER A 1 158 ? -0.180 2.646 0.450 1.00 84.12 158 SER A N 1
ATOM 1110 C CA . SER A 1 158 ? -1.570 2.389 0.118 1.00 84.12 158 SER A CA 1
ATOM 1111 C C . SER A 1 158 ? -2.187 1.578 1.243 1.00 84.12 158 SER A C 1
ATOM 1113 O O . SER A 1 158 ? -1.557 0.662 1.783 1.00 84.12 158 SER A O 1
ATOM 1115 N N . HIS A 1 159 ? -3.431 1.913 1.571 1.00 85.62 159 HIS A N 1
ATOM 1116 C CA . HIS A 1 159 ? -4.217 1.190 2.556 1.00 85.62 159 HIS A CA 1
ATOM 1117 C C . HIS A 1 159 ? -5.390 0.520 1.862 1.00 85.62 159 HIS A C 1
ATOM 1119 O O . HIS A 1 159 ? -6.072 1.129 1.039 1.00 85.62 159 HIS A O 1
ATOM 1125 N N . LEU A 1 160 ? -5.612 -0.741 2.199 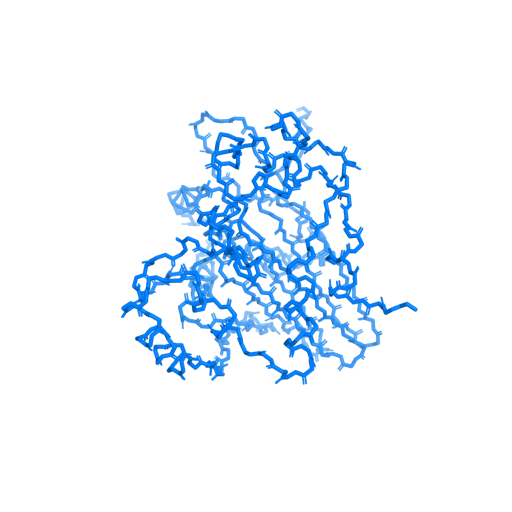1.00 89.00 160 LEU A N 1
ATOM 1126 C CA . LEU A 1 160 ? -6.768 -1.509 1.775 1.00 89.00 160 LEU A CA 1
ATOM 1127 C C . LEU A 1 160 ? -7.528 -1.932 3.024 1.00 89.00 160 LEU A C 1
ATOM 1129 O O . LEU A 1 160 ? -6.940 -2.477 3.957 1.00 89.00 160 LEU A O 1
ATOM 1133 N N . ALA A 1 161 ? -8.833 -1.698 3.016 1.00 89.69 161 ALA A N 1
ATOM 1134 C CA . ALA A 1 161 ? -9.729 -2.135 4.066 1.00 89.69 161 ALA A CA 1
ATOM 1135 C C . ALA A 1 161 ? -10.839 -2.991 3.458 1.00 89.69 161 ALA A C 1
ATOM 1137 O O . ALA A 1 161 ? -11.413 -2.635 2.428 1.00 89.69 161 ALA A O 1
ATOM 1138 N N . VAL A 1 162 ? -11.132 -4.120 4.095 1.00 90.06 162 VAL A N 1
ATOM 1139 C CA . VAL A 1 162 ? -12.238 -5.007 3.734 1.00 90.06 162 VAL A CA 1
ATOM 1140 C C . VAL A 1 162 ? -13.000 -5.335 5.005 1.00 90.06 162 VAL A C 1
ATOM 1142 O O . VAL A 1 162 ? -12.389 -5.663 6.018 1.00 90.06 162 VAL A O 1
ATOM 1145 N N . ALA A 1 163 ? -14.322 -5.257 4.939 1.00 88.00 163 ALA A N 1
ATOM 1146 C CA . ALA A 1 163 ? -15.205 -5.740 5.985 1.00 88.00 163 ALA A CA 1
ATOM 1147 C C . ALA A 1 163 ? -16.336 -6.558 5.362 1.00 88.00 163 ALA A C 1
ATOM 1149 O O . ALA A 1 163 ? -16.727 -6.303 4.218 1.00 88.00 163 ALA A O 1
ATOM 1150 N N . ASP A 1 164 ? -16.854 -7.527 6.107 1.00 85.38 164 ASP A N 1
ATOM 1151 C CA . ASP A 1 164 ? -18.020 -8.312 5.713 1.00 85.38 164 ASP A CA 1
ATOM 1152 C C . ASP A 1 164 ? -19.140 -8.252 6.760 1.00 85.38 164 ASP A C 1
ATOM 1154 O O . ASP A 1 164 ? -18.973 -7.740 7.864 1.00 85.38 164 ASP A O 1
ATOM 1158 N N . SER A 1 165 ? -20.306 -8.791 6.403 1.00 80.56 165 SER A N 1
ATOM 1159 C CA . SER A 1 165 ? -21.496 -8.802 7.260 1.00 80.56 165 SER A CA 1
ATOM 1160 C C . SER A 1 165 ? -21.409 -9.777 8.442 1.00 80.56 165 SER A C 1
ATOM 1162 O O . SER A 1 165 ? -22.371 -9.905 9.192 1.00 80.56 165 SER A O 1
ATOM 1164 N N . GLN A 1 166 ? -20.304 -10.518 8.584 1.00 82.81 166 GLN A N 1
ATOM 1165 C CA . GLN A 1 166 ? -20.044 -11.390 9.732 1.00 82.81 166 GLN A CA 1
ATOM 1166 C C . GLN A 1 166 ? -19.183 -10.687 10.790 1.00 82.81 166 GLN A C 1
ATOM 1168 O O . GLN A 1 166 ? -18.889 -11.278 11.827 1.00 82.81 166 GLN A O 1
ATOM 1173 N N . GLY A 1 167 ? -18.779 -9.436 10.540 1.00 78.75 167 GLY A N 1
ATOM 1174 C CA . GLY A 1 167 ? -17.879 -8.691 11.412 1.00 78.75 167 GLY A CA 1
ATOM 1175 C C . GLY A 1 167 ? -16.403 -9.013 11.187 1.00 78.75 167 GLY A C 1
ATOM 1176 O O . GLY A 1 167 ? -15.572 -8.580 11.986 1.00 78.75 167 GLY A O 1
ATOM 1177 N N . ASN A 1 168 ? -16.045 -9.732 10.114 1.00 87.88 168 ASN A N 1
ATOM 1178 C CA . ASN A 1 168 ? -14.641 -9.885 9.754 1.00 87.88 168 ASN A CA 1
ATOM 1179 C C . ASN A 1 168 ? -14.127 -8.569 9.174 1.00 87.88 168 ASN A C 1
ATOM 1181 O O . ASN A 1 168 ? -14.799 -7.924 8.367 1.00 87.88 168 ASN A O 1
ATOM 1185 N N . LEU A 1 169 ? -12.910 -8.193 9.563 1.00 90.12 169 LEU A N 1
ATOM 1186 C CA . LEU A 1 169 ? -12.274 -6.959 9.132 1.00 90.12 169 LEU A CA 1
ATOM 1187 C C . LEU A 1 169 ? -10.796 -7.215 8.823 1.00 90.12 169 LEU A C 1
ATOM 1189 O O . LEU A 1 169 ? -10.065 -7.771 9.641 1.00 90.12 169 LEU A O 1
ATOM 1193 N N . LEU A 1 170 ? -10.358 -6.793 7.637 1.00 91.44 170 LEU A N 1
ATOM 1194 C CA . LEU A 1 170 ? -8.963 -6.811 7.207 1.00 91.44 170 LEU A CA 1
ATOM 1195 C C . LEU A 1 170 ? -8.504 -5.388 6.894 1.00 91.44 170 LEU A C 1
ATOM 1197 O O . LEU A 1 170 ? -9.078 -4.730 6.029 1.00 91.44 170 LEU A O 1
ATOM 1201 N N . LEU A 1 171 ? -7.430 -4.951 7.552 1.00 92.06 171 LEU A N 1
ATOM 1202 C CA . LEU A 1 171 ? -6.689 -3.741 7.202 1.00 92.06 171 LEU A CA 1
ATOM 1203 C C . LEU A 1 171 ? -5.297 -4.126 6.731 1.00 92.06 171 LEU A C 1
ATOM 1205 O O . LEU A 1 171 ? -4.571 -4.835 7.426 1.00 92.06 171 LEU A O 1
ATOM 1209 N N . LEU A 1 172 ? -4.915 -3.620 5.568 1.00 91.19 172 LEU A N 1
ATOM 1210 C CA . LEU A 1 172 ? -3.599 -3.820 4.991 1.00 91.19 172 LEU A CA 1
ATOM 1211 C C . LEU A 1 172 ? -2.976 -2.464 4.684 1.00 91.19 172 LEU A C 1
ATOM 1213 O O . LEU A 1 172 ? -3.578 -1.644 3.998 1.00 91.19 172 LEU A O 1
ATOM 1217 N N . SER A 1 173 ? -1.756 -2.262 5.172 1.00 87.81 173 SER A N 1
ATOM 1218 C CA . SER A 1 173 ? -0.931 -1.081 4.915 1.00 87.81 173 SER A CA 1
ATOM 1219 C C . SER A 1 173 ? 0.333 -1.536 4.194 1.00 87.81 173 SER A C 1
ATOM 1221 O O . SER A 1 173 ? 1.110 -2.307 4.754 1.00 87.81 173 SER A O 1
ATOM 1223 N N . ALA A 1 174 ? 0.543 -1.084 2.960 1.00 89.19 174 ALA A N 1
ATOM 1224 C CA . ALA A 1 174 ? 1.700 -1.458 2.146 1.00 89.19 174 ALA A CA 1
ATOM 1225 C C . ALA A 1 174 ? 2.380 -0.218 1.573 1.00 89.19 174 ALA A C 1
ATOM 1227 O O . ALA A 1 174 ? 1.707 0.747 1.232 1.00 89.19 174 ALA A O 1
ATOM 1228 N N . SER A 1 175 ? 3.708 -0.232 1.451 1.00 87.38 175 SER A N 1
ATOM 1229 C CA . SER A 1 175 ? 4.469 0.933 0.998 1.00 87.38 175 SER A CA 1
ATOM 1230 C C . SER A 1 175 ? 5.787 0.544 0.329 1.00 87.38 175 SER A C 1
ATOM 1232 O O . SER A 1 175 ? 6.406 -0.453 0.697 1.00 87.38 175 SER A O 1
ATOM 1234 N N . LEU A 1 176 ? 6.223 1.362 -0.633 1.00 88.62 176 LEU A N 1
ATOM 1235 C CA . LEU A 1 176 ? 7.569 1.327 -1.220 1.00 88.62 176 LEU A CA 1
ATOM 1236 C C . LEU A 1 176 ? 8.530 2.325 -0.549 1.00 88.62 176 LEU A C 1
ATOM 1238 O O . LEU A 1 176 ? 9.615 2.542 -1.075 1.00 88.62 176 LEU A O 1
ATOM 1242 N N . ASN A 1 177 ? 8.125 2.919 0.580 1.00 84.31 177 ASN A N 1
ATOM 1243 C CA . ASN A 1 177 ? 8.811 3.966 1.350 1.00 84.31 177 ASN A CA 1
ATOM 1244 C C . ASN A 1 177 ? 8.927 5.350 0.674 1.00 84.31 177 ASN A C 1
ATOM 1246 O O . ASN A 1 177 ? 8.619 6.344 1.327 1.00 84.31 177 ASN A O 1
ATOM 1250 N N . SER A 1 178 ? 9.190 5.417 -0.629 1.00 83.94 178 SER A N 1
ATOM 1251 C CA . SER A 1 178 ? 9.023 6.634 -1.445 1.00 83.94 178 SER A CA 1
ATOM 1252 C C . SER A 1 178 ? 8.085 6.409 -2.635 1.00 83.94 178 SER A C 1
ATOM 1254 O O . SER A 1 178 ? 7.858 5.267 -3.047 1.00 83.94 178 SER A O 1
ATOM 1256 N N . SER A 1 179 ? 7.581 7.481 -3.261 1.00 86.25 179 SER A N 1
ATOM 1257 C CA . SER A 1 179 ? 6.934 7.391 -4.580 1.00 86.25 179 SER A CA 1
ATOM 1258 C C . SER A 1 179 ? 7.869 6.671 -5.550 1.00 86.25 179 SER A C 1
ATOM 1260 O O . SER A 1 179 ? 9.021 7.072 -5.728 1.00 86.25 179 SER A O 1
ATOM 1262 N N . PHE A 1 180 ? 7.396 5.569 -6.129 1.00 91.06 180 PHE A N 1
ATOM 1263 C CA . PHE A 1 180 ? 8.176 4.641 -6.955 1.00 91.06 180 PHE A CA 1
ATOM 1264 C C . PHE A 1 180 ? 9.391 3.966 -6.276 1.00 91.06 180 PHE A C 1
ATOM 1266 O O . PHE A 1 180 ? 10.254 3.427 -6.970 1.00 91.06 180 PHE A O 1
ATOM 1273 N N . GLY A 1 181 ? 9.479 3.976 -4.943 1.00 91.25 181 GLY A N 1
ATOM 1274 C CA . GLY A 1 181 ? 10.531 3.319 -4.159 1.00 91.25 181 GLY A CA 1
ATOM 1275 C C . GLY A 1 181 ? 11.938 3.725 -4.579 1.00 91.25 181 GLY A C 1
ATOM 1276 O O . GLY A 1 181 ? 12.246 4.908 -4.691 1.00 91.25 181 GLY A O 1
ATOM 1277 N N . SER A 1 182 ? 12.775 2.741 -4.889 1.00 92.38 182 SER A N 1
ATOM 1278 C CA . SER A 1 182 ? 14.150 2.936 -5.379 1.00 92.38 182 SER A CA 1
ATOM 1279 C C . SER A 1 182 ? 14.239 3.359 -6.846 1.00 92.38 182 SER A C 1
ATOM 1281 O O . SER A 1 182 ? 15.328 3.620 -7.349 1.00 92.38 182 SER A O 1
ATOM 1283 N N . LYS A 1 183 ? 13.103 3.402 -7.557 1.00 93.12 183 LYS A N 1
ATOM 1284 C CA . LYS A 1 183 ? 12.992 3.616 -9.011 1.00 93.12 183 LYS A CA 1
ATOM 1285 C C . LYS A 1 183 ? 13.663 2.500 -9.826 1.00 93.12 183 LYS A C 1
ATOM 1287 O O . LYS A 1 183 ? 13.716 2.561 -11.055 1.00 93.12 183 LYS A O 1
ATOM 1292 N N . PHE A 1 184 ? 14.122 1.441 -9.161 1.00 93.19 184 PHE A N 1
ATOM 1293 C CA . PHE A 1 184 ? 14.641 0.245 -9.795 1.00 93.19 184 PHE A CA 1
ATOM 1294 C C . PHE A 1 184 ? 13.489 -0.700 -10.145 1.00 93.19 184 PHE A C 1
ATOM 1296 O O . PHE A 1 184 ? 12.871 -1.317 -9.274 1.00 93.19 184 PHE A O 1
ATOM 1303 N N . LEU A 1 185 ? 13.202 -0.790 -11.443 1.00 95.06 185 LEU A N 1
ATOM 1304 C CA . LEU A 1 185 ? 12.301 -1.785 -12.008 1.00 95.06 185 LEU A CA 1
ATOM 1305 C C . LEU A 1 185 ? 13.119 -3.018 -12.399 1.00 95.06 185 LEU A C 1
ATOM 1307 O O . LEU A 1 185 ? 13.870 -2.967 -13.373 1.00 95.06 185 LEU A O 1
ATOM 1311 N N . ALA A 1 186 ? 12.946 -4.098 -11.645 1.00 94.12 186 ALA A N 1
ATOM 1312 C CA . ALA A 1 186 ? 13.628 -5.374 -11.807 1.00 94.12 186 ALA A CA 1
ATOM 1313 C C . ALA A 1 186 ? 13.413 -5.929 -13.234 1.00 94.12 186 ALA A C 1
ATOM 1315 O O . ALA A 1 186 ? 12.273 -6.240 -13.604 1.00 94.12 186 ALA A O 1
ATOM 1316 N N . PRO A 1 187 ? 14.456 -6.004 -14.084 1.00 92.31 187 PRO A N 1
ATOM 1317 C CA . PRO A 1 187 ? 14.288 -6.408 -15.475 1.00 92.31 187 PRO A CA 1
ATOM 1318 C C . PRO A 1 187 ? 13.706 -7.813 -15.661 1.00 92.31 187 PRO A C 1
ATOM 1320 O O . PRO A 1 187 ? 12.907 -7.995 -16.581 1.00 92.31 187 PRO A O 1
ATOM 1323 N N . ALA A 1 188 ? 14.055 -8.791 -14.828 1.00 90.94 188 ALA A N 1
ATOM 1324 C CA . ALA A 1 188 ? 13.568 -10.160 -14.972 1.00 90.94 188 ALA A CA 1
ATOM 1325 C C . ALA A 1 188 ? 12.079 -10.285 -14.622 1.00 90.94 188 ALA A C 1
ATOM 1327 O O . ALA A 1 188 ? 11.312 -10.892 -15.368 1.00 90.94 188 ALA A O 1
ATOM 1328 N N . SER A 1 189 ? 11.661 -9.657 -13.524 1.00 90.56 189 SER A N 1
ATOM 1329 C CA . SER A 1 189 ? 10.341 -9.870 -12.916 1.00 90.56 189 SER A CA 1
ATOM 1330 C C . SER A 1 189 ? 9.330 -8.746 -13.161 1.00 90.56 189 SER A C 1
ATOM 1332 O O . SER A 1 189 ? 8.121 -8.963 -13.082 1.00 90.56 189 SER A O 1
ATOM 1334 N N . GLY A 1 190 ? 9.793 -7.530 -13.459 1.00 93.25 190 GLY A N 1
ATOM 1335 C CA . GLY A 1 190 ? 8.951 -6.331 -13.484 1.00 93.25 190 GLY A CA 1
ATOM 1336 C C . GLY A 1 190 ? 8.566 -5.818 -12.090 1.00 93.25 190 GLY A C 1
ATOM 1337 O O . GLY A 1 190 ? 7.675 -4.985 -11.955 1.00 93.25 190 GLY A O 1
ATOM 1338 N N . ILE A 1 191 ? 9.207 -6.295 -11.023 1.00 94.19 191 ILE A N 1
ATOM 1339 C CA . ILE A 1 191 ? 8.951 -5.785 -9.672 1.00 94.19 191 ILE A CA 1
ATOM 1340 C C . ILE A 1 191 ? 9.608 -4.414 -9.501 1.00 94.19 191 ILE A C 1
ATOM 1342 O O . ILE A 1 191 ? 10.773 -4.219 -9.841 1.00 94.19 191 ILE A O 1
ATOM 1346 N N . LEU A 1 192 ? 8.868 -3.465 -8.932 1.00 93.62 192 LEU A N 1
ATOM 1347 C CA . LEU A 1 192 ? 9.428 -2.203 -8.461 1.00 93.62 192 LEU A CA 1
ATOM 1348 C C . LEU A 1 192 ? 9.892 -2.356 -7.011 1.00 93.62 192 LEU A C 1
ATOM 1350 O O . LEU A 1 192 ? 9.101 -2.729 -6.146 1.00 93.62 192 LEU A O 1
ATOM 1354 N N . VAL A 1 193 ? 11.170 -2.084 -6.753 1.00 91.62 193 VAL A N 1
ATOM 1355 C CA . VAL A 1 193 ? 11.800 -2.364 -5.455 1.00 91.62 193 VAL A CA 1
ATOM 1356 C C . VAL A 1 193 ? 11.694 -1.160 -4.512 1.00 91.62 193 VAL A C 1
ATOM 1358 O O . VAL A 1 193 ? 11.928 -0.017 -4.916 1.00 91.62 193 VAL A O 1
ATOM 1361 N N . SER A 1 194 ? 11.352 -1.421 -3.248 1.00 90.56 194 SER A N 1
ATOM 1362 C CA . SER A 1 194 ? 11.318 -0.425 -2.164 1.00 90.56 194 SER A CA 1
ATOM 1363 C C . SER A 1 194 ? 12.693 0.216 -1.934 1.00 90.56 194 SER A C 1
ATOM 1365 O O . SER A 1 194 ? 13.714 -0.443 -2.110 1.00 90.56 194 SER A O 1
ATOM 1367 N N . ASP A 1 195 ? 12.733 1.486 -1.525 1.00 89.44 195 ASP A N 1
ATOM 1368 C CA . ASP A 1 195 ? 13.960 2.158 -1.058 1.00 89.44 195 ASP A CA 1
ATOM 1369 C C . ASP A 1 195 ? 14.091 2.177 0.473 1.00 89.44 195 ASP A C 1
ATOM 1371 O O . ASP A 1 195 ? 14.882 2.937 1.029 1.00 89.44 195 ASP A O 1
ATOM 1375 N N . LEU A 1 196 ? 13.334 1.334 1.178 1.00 85.50 196 LEU A N 1
ATOM 1376 C CA . LEU A 1 196 ? 13.468 1.179 2.621 1.00 85.50 196 LEU A CA 1
ATOM 1377 C C . LEU A 1 196 ? 14.770 0.433 2.962 1.00 85.50 196 LEU A C 1
ATOM 1379 O O . LEU A 1 196 ? 14.828 -0.791 2.863 1.00 85.50 196 LEU A O 1
ATOM 1383 N N . THR A 1 197 ? 15.811 1.160 3.380 1.00 74.81 197 THR A N 1
ATOM 1384 C CA . THR A 1 197 ? 17.157 0.593 3.620 1.00 74.81 197 THR A CA 1
ATOM 1385 C C . THR A 1 197 ? 17.622 0.597 5.082 1.00 74.81 197 THR A C 1
ATOM 1387 O O . THR A 1 197 ? 18.800 0.360 5.346 1.00 74.81 197 THR A O 1
ATOM 1390 N N . ALA A 1 198 ? 16.759 0.902 6.054 1.00 64.50 198 ALA A N 1
ATOM 1391 C CA . ALA A 1 198 ? 17.194 1.081 7.443 1.00 64.50 198 ALA A CA 1
ATOM 1392 C C . ALA A 1 198 ? 17.258 -0.244 8.246 1.00 64.50 198 ALA A C 1
ATOM 1394 O O . ALA A 1 198 ? 16.369 -1.088 8.106 1.00 64.50 198 ALA A O 1
ATOM 1395 N N . PRO A 1 199 ? 18.284 -0.436 9.109 1.00 53.38 199 PRO A N 1
ATOM 1396 C CA . PRO A 1 199 ? 18.352 -1.584 10.011 1.00 53.38 199 P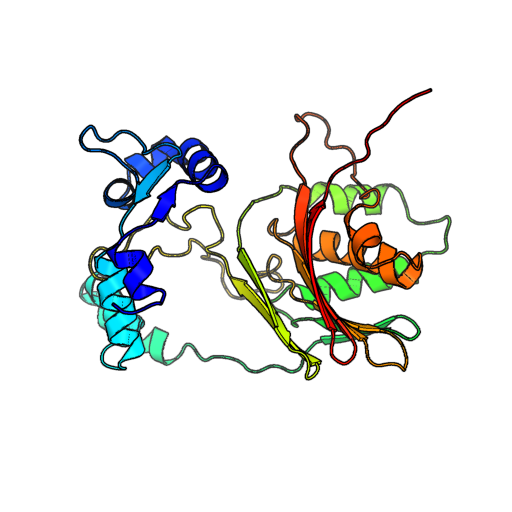RO A CA 1
ATOM 1397 C C . PRO A 1 199 ? 17.185 -1.545 11.005 1.00 53.38 199 PRO A C 1
ATOM 1399 O O . PRO A 1 199 ? 16.746 -0.470 11.414 1.00 53.38 199 PRO A O 1
ATOM 1402 N N . ALA A 1 200 ? 16.686 -2.722 11.392 1.00 55.25 200 ALA A N 1
ATOM 1403 C CA . ALA A 1 200 ? 15.556 -2.876 12.304 1.00 55.25 200 ALA A CA 1
ATOM 1404 C C . ALA A 1 200 ? 15.765 -2.062 13.594 1.00 55.25 200 ALA A C 1
ATOM 1406 O O . ALA A 1 200 ? 16.605 -2.391 14.430 1.00 55.25 200 ALA A O 1
ATOM 1407 N N . GLY A 1 201 ? 14.993 -0.987 13.742 1.00 57.38 201 GLY A N 1
ATOM 1408 C CA . GLY A 1 201 ? 14.980 -0.126 14.916 1.00 57.38 201 GLY A CA 1
ATOM 1409 C C . GLY A 1 201 ? 13.548 0.264 15.290 1.00 57.38 201 GLY A C 1
ATOM 1410 O O . GLY A 1 201 ? 12.639 0.146 14.456 1.00 57.38 201 GLY A O 1
ATOM 1411 N N . PRO A 1 202 ? 13.316 0.728 16.531 1.00 51.22 202 PRO A N 1
ATOM 1412 C CA . PRO A 1 202 ? 12.017 1.257 16.931 1.00 51.22 202 PRO A CA 1
ATOM 1413 C C . PRO A 1 202 ? 11.661 2.440 16.019 1.00 51.22 202 PRO A C 1
ATOM 1415 O O . PRO A 1 202 ? 12.423 3.400 15.936 1.00 51.22 202 PRO A O 1
ATOM 1418 N N . GLY A 1 203 ? 10.535 2.360 15.305 1.00 57.78 203 GLY A N 1
ATOM 1419 C CA . GLY A 1 203 ? 10.072 3.425 14.406 1.00 57.78 203 GLY A CA 1
ATOM 1420 C C . GLY A 1 203 ? 10.417 3.262 12.921 1.00 57.78 203 GLY A C 1
ATOM 1421 O O . GLY A 1 203 ? 10.044 4.135 12.139 1.00 57.78 203 GLY A O 1
ATOM 1422 N N . LEU A 1 204 ? 11.047 2.150 12.504 1.00 64.19 204 LEU A N 1
ATOM 1423 C CA . LEU A 1 204 ? 11.296 1.840 11.082 1.00 64.19 204 LEU A CA 1
ATOM 1424 C C . LEU A 1 204 ? 10.012 1.886 10.234 1.00 64.19 204 LEU A C 1
ATOM 1426 O O . LEU A 1 204 ? 10.033 2.317 9.084 1.00 64.19 204 LEU A O 1
ATOM 1430 N N . LEU A 1 205 ? 8.894 1.442 10.810 1.00 74.12 205 LEU A N 1
ATOM 1431 C CA . LEU A 1 205 ? 7.587 1.399 10.161 1.00 74.12 205 LEU A CA 1
ATOM 1432 C C . LEU A 1 205 ? 6.615 2.388 10.819 1.00 74.12 205 LEU A C 1
ATOM 1434 O O . LEU A 1 205 ? 5.441 2.078 11.006 1.00 74.12 205 LEU A O 1
ATOM 1438 N N . SER A 1 206 ? 7.094 3.590 11.165 1.00 73.94 206 SER A N 1
ATOM 1439 C CA . SER A 1 206 ? 6.265 4.673 11.728 1.00 73.94 206 SER A CA 1
ATOM 1440 C C . SER A 1 206 ? 5.107 5.102 10.812 1.00 73.94 206 SER A C 1
ATOM 1442 O O . SER A 1 206 ? 4.139 5.693 11.280 1.00 73.94 206 SER A O 1
ATOM 1444 N N . TRP A 1 207 ? 5.178 4.747 9.527 1.00 78.88 207 TRP A N 1
ATOM 1445 C CA . TRP A 1 207 ? 4.116 4.930 8.541 1.00 78.88 207 TRP A CA 1
ATOM 1446 C C . TRP A 1 207 ? 3.022 3.853 8.579 1.00 78.88 207 TRP A C 1
ATOM 1448 O O . TRP A 1 207 ? 1.909 4.079 8.110 1.00 78.88 207 TRP A O 1
ATOM 1458 N N . ALA A 1 208 ? 3.308 2.669 9.123 1.00 86.50 208 ALA A N 1
ATOM 1459 C CA . ALA A 1 208 ? 2.361 1.564 9.174 1.00 86.50 208 ALA A CA 1
ATOM 1460 C C . ALA A 1 208 ? 1.551 1.631 10.474 1.00 86.50 208 ALA A C 1
ATOM 1462 O O . ALA A 1 208 ? 1.991 1.153 11.520 1.00 86.50 208 ALA A O 1
ATOM 1463 N N . CYS A 1 209 ? 0.352 2.208 10.406 1.00 89.38 209 CYS A N 1
ATOM 1464 C CA . CYS A 1 209 ? -0.540 2.334 11.559 1.00 89.38 209 CYS A CA 1
ATOM 1465 C C . CYS A 1 209 ? -1.963 1.821 11.256 1.00 89.38 209 CYS A C 1
ATOM 1467 O O . CYS A 1 209 ? -2.898 2.605 11.271 1.00 89.38 209 CYS A O 1
ATOM 1469 N N . PRO A 1 210 ? -2.188 0.540 10.906 1.00 92.56 210 PRO A N 1
ATOM 1470 C CA . PRO A 1 210 ? -3.551 0.013 10.857 1.00 92.56 210 PRO A CA 1
ATOM 1471 C C . PRO A 1 210 ? -4.105 -0.144 12.283 1.00 92.56 210 PRO A C 1
ATOM 1473 O O . PRO A 1 210 ? -3.419 -0.680 13.160 1.00 92.56 210 PRO A O 1
ATOM 1476 N N . VAL A 1 211 ? -5.340 0.309 12.508 1.00 93.88 211 VAL A N 1
ATOM 1477 C CA . VAL A 1 211 ? -5.995 0.297 13.824 1.00 93.88 211 VAL A CA 1
ATOM 1478 C C . VAL A 1 211 ? -7.400 -0.266 13.709 1.00 93.88 211 VAL A C 1
ATOM 1480 O O . VAL A 1 211 ? -8.152 0.116 12.820 1.00 93.88 211 VAL A O 1
ATOM 1483 N N . VAL A 1 212 ? -7.774 -1.139 14.636 1.00 94.56 212 VAL A N 1
ATOM 1484 C CA . VAL A 1 212 ? -9.144 -1.625 14.797 1.00 94.56 212 VAL A CA 1
ATOM 1485 C C . VAL A 1 212 ? -9.697 -1.118 16.122 1.00 94.56 212 VAL A C 1
ATOM 1487 O O . VAL A 1 212 ? -9.049 -1.239 17.156 1.00 94.56 212 VAL A O 1
ATOM 1490 N N . LEU A 1 213 ? -10.899 -0.561 16.097 1.00 93.12 213 LEU A N 1
ATOM 1491 C CA . LEU A 1 213 ? -11.666 -0.152 17.261 1.00 93.12 213 LEU A CA 1
ATOM 1492 C C . LEU A 1 213 ? -12.857 -1.092 17.434 1.00 93.12 213 LEU A C 1
ATOM 1494 O O . LEU A 1 213 ? -13.542 -1.412 16.465 1.00 93.12 213 LEU A O 1
ATOM 1498 N N . SER A 1 214 ? -13.129 -1.483 18.670 1.00 91.75 214 SER A N 1
ATOM 1499 C CA . SER A 1 214 ? -14.386 -2.108 19.074 1.00 91.75 214 SER A CA 1
ATOM 1500 C C . SER A 1 214 ? -15.150 -1.109 19.931 1.00 91.75 214 SER A C 1
ATOM 1502 O O . SER A 1 214 ? -14.712 -0.795 21.038 1.00 91.75 214 SER A O 1
ATOM 1504 N N . LEU A 1 215 ? -16.256 -0.587 19.402 1.00 86.50 215 LEU A N 1
ATOM 1505 C CA . LEU A 1 215 ? -17.038 0.486 20.011 1.00 86.50 215 LEU A CA 1
ATOM 1506 C C . LEU A 1 215 ? -18.251 -0.074 20.757 1.00 86.50 215 LEU A C 1
ATOM 1508 O O . LEU A 1 215 ? -19.121 -0.701 20.142 1.00 86.50 215 LEU A O 1
ATOM 1512 N N . GLY A 1 216 ? -18.333 0.238 22.053 1.00 74.00 216 GLY A N 1
ATOM 1513 C CA . GLY A 1 216 ? -19.482 -0.062 22.908 1.00 74.00 216 GLY A CA 1
ATOM 1514 C C . GLY A 1 216 ? -19.762 -1.558 23.098 1.00 74.00 216 GLY A C 1
ATOM 1515 O O . GLY A 1 216 ? -19.059 -2.426 22.582 1.00 74.00 216 GLY A O 1
ATOM 1516 N N . GLU A 1 217 ? -20.828 -1.866 23.842 1.00 64.00 217 GLU A N 1
ATOM 1517 C CA . GLU A 1 217 ? -21.244 -3.254 24.110 1.00 64.00 217 GLU A CA 1
ATOM 1518 C C . GLU A 1 217 ? -21.897 -3.938 22.895 1.00 64.00 217 GLU A C 1
ATOM 1520 O O . GLU A 1 217 ? -21.896 -5.163 22.801 1.00 64.00 217 GLU A O 1
ATOM 1525 N N . GLU A 1 218 ? -22.413 -3.161 21.934 1.00 63.28 218 GLU A N 1
ATOM 1526 C CA . GLU A 1 218 ? -23.078 -3.681 20.728 1.00 63.28 218 GLU A CA 1
ATOM 1527 C C . GLU A 1 218 ? -22.106 -4.227 19.663 1.00 63.28 218 GLU A C 1
ATOM 1529 O O . GLU A 1 218 ? -22.545 -4.745 18.636 1.00 63.28 218 GLU A O 1
ATOM 1534 N N . GLY A 1 219 ? -20.790 -4.140 19.891 1.00 69.69 219 GLY A N 1
ATOM 1535 C CA . GLY A 1 219 ? -19.788 -4.821 19.067 1.00 69.69 219 GLY A CA 1
ATOM 1536 C C . GLY A 1 219 ? -19.570 -4.208 17.683 1.00 69.69 219 GLY A C 1
ATOM 1537 O O . GLY A 1 219 ? -19.252 -4.931 16.740 1.00 69.69 219 GLY A O 1
ATOM 1538 N N . THR A 1 220 ? -19.734 -2.888 17.531 1.00 85.50 220 THR A N 1
ATOM 1539 C CA . THR A 1 220 ? -19.382 -2.224 16.264 1.00 85.50 220 THR A CA 1
ATOM 1540 C C . THR A 1 220 ? -17.868 -2.253 16.086 1.00 85.50 220 THR A C 1
ATOM 1542 O O . THR A 1 220 ? -17.135 -1.708 16.913 1.00 85.50 220 THR A O 1
ATOM 1545 N N . VAL A 1 221 ? -17.399 -2.856 14.994 1.00 89.81 221 VAL A N 1
ATOM 1546 C CA . VAL A 1 221 ? -15.970 -2.955 14.678 1.00 89.81 221 VAL A CA 1
ATOM 1547 C C . VAL A 1 221 ? -15.627 -1.931 13.606 1.00 89.81 221 VAL A C 1
ATOM 1549 O O . VAL A 1 221 ? -16.219 -1.928 12.526 1.00 89.81 221 VAL A O 1
ATOM 1552 N N . VAL A 1 222 ? -14.664 -1.061 13.893 1.00 90.69 222 VAL A N 1
ATOM 1553 C CA . VAL A 1 222 ? -14.214 -0.004 12.983 1.00 90.69 222 VAL A CA 1
ATOM 1554 C C . VAL A 1 222 ? -12.740 -0.176 12.689 1.00 90.69 222 VAL A C 1
ATOM 1556 O O . VAL A 1 222 ? -11.919 -0.231 13.591 1.00 90.69 222 VAL A O 1
ATOM 1559 N N . GLY A 1 223 ? -12.391 -0.243 11.417 1.00 92.88 223 GLY A N 1
ATOM 1560 C CA . GLY A 1 223 ? -11.025 -0.254 10.942 1.00 92.88 223 GLY A CA 1
ATOM 1561 C C . GLY A 1 223 ? -10.620 1.121 10.439 1.00 92.88 223 GLY A C 1
ATOM 1562 O O . GLY A 1 223 ? -11.361 1.745 9.684 1.00 92.88 223 GLY A O 1
ATOM 1563 N N . LEU A 1 224 ? -9.435 1.567 10.833 1.00 91.50 224 LEU A N 1
ATOM 1564 C CA . LEU A 1 224 ? -8.846 2.842 10.460 1.00 91.50 224 LEU A CA 1
ATOM 1565 C C . LEU A 1 224 ? -7.449 2.632 9.872 1.00 91.50 224 LEU A C 1
ATOM 1567 O O . LEU A 1 224 ? -6.631 1.881 10.408 1.00 91.50 224 LEU A O 1
ATOM 1571 N N . GLY A 1 225 ? -7.158 3.334 8.783 1.00 89.25 225 GLY A N 1
ATOM 1572 C CA . GLY A 1 225 ? -5.825 3.421 8.197 1.00 89.25 225 GLY A CA 1
ATOM 1573 C C . GLY A 1 225 ? -5.599 4.804 7.605 1.00 89.25 225 GLY A C 1
ATOM 1574 O O . GLY A 1 225 ? -6.520 5.392 7.049 1.00 89.25 225 GLY A O 1
ATOM 1575 N N . ALA A 1 226 ? -4.386 5.332 7.721 1.00 83.75 226 ALA A N 1
ATOM 1576 C CA . ALA A 1 226 ? -4.046 6.653 7.208 1.00 83.75 226 ALA A CA 1
ATOM 1577 C C . ALA A 1 226 ? -2.809 6.587 6.317 1.00 83.75 226 ALA A C 1
ATOM 1579 O O . ALA A 1 226 ? -1.790 6.027 6.718 1.00 83.75 226 ALA A O 1
ATOM 1580 N N . THR A 1 227 ? -2.905 7.205 5.140 1.00 77.25 227 THR A N 1
ATOM 1581 C CA . THR A 1 227 ? -1.741 7.535 4.302 1.00 77.25 227 THR A CA 1
ATOM 1582 C C . THR A 1 227 ? -0.930 8.671 4.943 1.00 77.25 227 THR A C 1
ATOM 1584 O O . THR A 1 227 ? -1.349 9.258 5.937 1.00 77.25 227 THR A O 1
ATOM 1587 N N . GLY A 1 228 ? 0.223 9.024 4.364 1.00 67.38 228 GLY A N 1
ATOM 1588 C CA . GLY A 1 228 ? 0.992 10.208 4.781 1.00 67.38 228 GLY A CA 1
ATOM 1589 C C . GLY A 1 228 ? 2.243 9.914 5.609 1.00 67.38 228 GLY A C 1
ATOM 1590 O O . GLY A 1 228 ? 2.710 10.781 6.349 1.00 67.38 228 GLY A O 1
ATOM 1591 N N . GLY A 1 229 ? 2.803 8.708 5.493 1.00 75.38 229 GLY A N 1
ATOM 1592 C CA . GLY A 1 229 ? 4.087 8.381 6.107 1.00 75.38 229 GLY A CA 1
ATOM 1593 C C . GLY A 1 229 ? 4.040 8.498 7.632 1.00 75.38 229 GLY A C 1
ATOM 1594 O O . GLY A 1 229 ? 3.100 8.033 8.272 1.00 75.38 229 GLY A O 1
ATOM 1595 N N . SER A 1 230 ? 5.033 9.162 8.225 1.00 72.12 230 SER A N 1
ATOM 1596 C CA . SER A 1 230 ? 5.139 9.356 9.680 1.00 72.12 230 SER A CA 1
ATOM 1597 C C . SER A 1 230 ? 3.994 10.162 10.305 1.00 72.12 230 SER A C 1
ATOM 1599 O O . SER A 1 230 ? 3.865 10.161 11.527 1.00 72.12 230 SER A O 1
ATOM 1601 N N . ALA A 1 231 ? 3.159 10.836 9.506 1.00 75.12 231 ALA A N 1
ATOM 1602 C CA . ALA A 1 231 ? 1.984 11.551 10.003 1.00 75.12 231 ALA A CA 1
ATOM 1603 C C . ALA A 1 231 ? 0.792 10.621 10.302 1.00 75.12 231 ALA A C 1
ATOM 1605 O O . ALA A 1 231 ? -0.115 11.017 11.034 1.00 75.12 231 ALA A O 1
ATOM 1606 N N . ALA A 1 232 ? 0.794 9.385 9.785 1.00 80.50 232 ALA A N 1
ATOM 1607 C CA . ALA A 1 232 ? -0.323 8.449 9.918 1.00 80.50 232 ALA A CA 1
ATOM 1608 C C . ALA A 1 232 ? -0.782 8.211 11.375 1.00 80.50 232 ALA A C 1
ATOM 1610 O O . ALA A 1 232 ? -1.983 8.296 11.626 1.00 80.50 232 ALA A O 1
ATOM 1611 N N . PRO A 1 233 ? 0.106 7.978 12.366 1.00 84.00 233 PRO A N 1
ATOM 1612 C CA . PRO A 1 233 ? -0.319 7.713 13.745 1.00 84.00 233 PRO A CA 1
ATOM 1613 C C . PRO A 1 233 ? -1.048 8.900 14.364 1.00 84.00 233 PRO A C 1
ATOM 1615 O O . PRO A 1 233 ? -2.053 8.734 15.043 1.00 84.00 233 PRO A O 1
ATOM 1618 N N . LEU A 1 234 ? -0.576 10.114 14.097 1.00 79.19 234 LEU A N 1
ATOM 1619 C CA . LEU A 1 234 ? -1.202 11.324 14.609 1.00 79.19 234 LEU A CA 1
ATOM 1620 C C . LEU A 1 234 ? -2.526 11.614 13.900 1.00 79.19 234 LEU A C 1
ATOM 1622 O O . LEU A 1 234 ? -3.489 12.027 14.542 1.00 79.19 234 LEU A O 1
ATOM 1626 N N . ALA A 1 235 ? -2.597 11.330 12.598 1.00 79.88 235 ALA A N 1
ATOM 1627 C CA . ALA A 1 235 ? -3.838 11.455 11.860 1.00 79.88 235 ALA A CA 1
ATOM 1628 C C . ALA A 1 235 ? -4.928 10.527 12.429 1.00 79.88 235 ALA A C 1
ATOM 1630 O O . ALA A 1 235 ? -6.072 10.930 12.644 1.00 79.88 235 ALA A O 1
ATOM 1631 N N . LEU A 1 236 ? -4.552 9.290 12.755 1.00 87.75 236 LEU A N 1
ATOM 1632 C CA . LEU A 1 236 ? -5.457 8.351 13.407 1.00 87.75 236 LEU A CA 1
ATOM 1633 C C . LEU A 1 236 ? -5.786 8.741 14.845 1.00 87.75 236 LEU A C 1
ATOM 1635 O O . LEU A 1 236 ? -6.932 8.574 15.251 1.00 87.75 236 LEU A O 1
ATOM 1639 N N . ALA A 1 237 ? -4.836 9.305 15.597 1.00 87.25 237 ALA A N 1
ATOM 1640 C CA . ALA A 1 237 ? -5.108 9.830 16.932 1.00 87.25 237 ALA A CA 1
ATOM 1641 C C . ALA A 1 237 ? -6.215 10.891 16.890 1.00 87.25 237 ALA A C 1
ATOM 1643 O O . ALA A 1 237 ? -7.158 10.807 17.671 1.00 87.25 237 ALA A O 1
ATOM 1644 N N . GLN A 1 238 ? -6.154 11.832 15.942 1.00 80.75 238 GLN A N 1
ATOM 1645 C CA . GLN A 1 238 ? -7.188 12.856 15.779 1.00 80.75 238 GLN A CA 1
ATOM 1646 C C . GLN A 1 238 ? -8.553 12.245 15.439 1.00 80.75 238 GLN A C 1
ATOM 1648 O O . GLN A 1 238 ? -9.546 12.592 16.077 1.00 80.75 238 GLN A O 1
ATOM 1653 N N . ALA A 1 239 ? -8.606 11.304 14.488 1.00 84.31 239 ALA A N 1
ATOM 1654 C CA . ALA A 1 239 ? -9.846 10.611 14.133 1.00 84.31 239 ALA A CA 1
ATOM 1655 C C . ALA A 1 239 ? -10.457 9.873 15.341 1.00 84.31 239 ALA A C 1
ATOM 1657 O O . ALA A 1 239 ? -11.661 9.949 15.580 1.00 84.31 239 ALA A O 1
ATOM 1658 N N . ILE A 1 240 ? -9.620 9.207 16.144 1.00 88.88 240 ILE A N 1
ATOM 1659 C CA . ILE A 1 240 ? -10.039 8.518 17.370 1.00 88.88 240 ILE A CA 1
ATOM 1660 C C . ILE A 1 240 ? -10.528 9.519 18.416 1.00 88.88 240 ILE A C 1
ATOM 1662 O O . ILE A 1 240 ? -11.529 9.257 19.073 1.00 88.88 240 ILE A O 1
ATOM 1666 N N . ILE A 1 241 ? -9.873 10.672 18.565 1.00 84.62 241 ILE A N 1
ATOM 1667 C CA . ILE A 1 241 ? -10.301 11.702 19.517 1.00 84.62 241 ILE A CA 1
ATOM 1668 C C . ILE A 1 241 ? -11.679 12.246 19.152 1.00 84.62 241 ILE A C 1
ATOM 1670 O O . ILE A 1 241 ? -12.574 12.281 19.997 1.00 84.62 241 ILE A O 1
ATOM 1674 N N . ASN A 1 242 ? -11.858 12.600 17.885 1.00 81.25 242 ASN A N 1
ATOM 1675 C CA . ASN A 1 242 ? -13.118 13.076 17.332 1.00 81.25 242 ASN A CA 1
ATOM 1676 C C . ASN A 1 242 ? -14.255 12.072 17.572 1.00 81.25 242 ASN A C 1
ATOM 1678 O O . ASN A 1 242 ? -15.337 12.420 18.042 1.00 81.25 242 ASN A O 1
ATOM 1682 N N . GLN A 1 243 ? -13.986 10.796 17.316 1.00 84.00 243 GLN A N 1
ATOM 1683 C CA . GLN A 1 243 ? -14.998 9.758 17.411 1.00 84.00 243 GLN A CA 1
ATOM 1684 C C . GLN A 1 243 ? -15.286 9.311 18.855 1.00 84.00 243 GLN A C 1
ATOM 1686 O O . GLN A 1 243 ? -16.444 9.188 19.243 1.00 84.00 243 GLN A O 1
ATOM 1691 N N . VAL A 1 244 ? -14.247 9.042 19.650 1.00 85.50 244 VAL A N 1
ATOM 1692 C CA . VAL A 1 244 ? -14.363 8.415 20.978 1.00 85.50 244 VAL A CA 1
ATOM 1693 C C . VAL A 1 244 ? -14.541 9.456 22.079 1.00 85.50 244 VAL A C 1
ATOM 1695 O O . VAL A 1 244 ? -15.412 9.294 22.928 1.00 85.50 244 VAL A O 1
ATOM 1698 N N . TYR A 1 245 ? -13.741 10.526 22.079 1.00 81.81 245 TYR A N 1
ATOM 1699 C CA . TYR A 1 245 ? -13.790 11.535 23.143 1.00 81.81 245 TYR A CA 1
ATOM 1700 C C . TYR A 1 245 ? -14.817 12.638 22.863 1.00 81.81 245 TYR A C 1
ATOM 1702 O O . TYR A 1 245 ? -15.477 13.091 23.795 1.00 81.81 245 TYR A O 1
ATOM 1710 N N . LEU A 1 246 ? -14.978 13.062 21.602 1.00 80.12 246 LEU A N 1
ATOM 1711 C CA . LEU A 1 246 ? -15.969 14.084 21.224 1.00 80.12 246 LEU A CA 1
ATOM 1712 C C . LEU A 1 246 ? -17.326 13.492 20.807 1.00 80.12 246 LEU A C 1
ATOM 1714 O O . LEU A 1 246 ? -18.285 14.242 20.627 1.00 80.12 246 LEU A O 1
ATOM 1718 N N . GLY A 1 247 ? -17.427 12.165 20.680 1.00 80.25 247 GLY A N 1
ATOM 1719 C CA . GLY A 1 247 ? -18.679 11.466 20.377 1.00 80.25 247 GLY A CA 1
ATOM 1720 C C . GLY A 1 247 ? -19.227 11.739 18.975 1.00 80.25 247 GLY A C 1
ATOM 1721 O O . GLY A 1 247 ? -20.433 11.611 18.757 1.00 80.25 247 GLY A O 1
ATOM 1722 N N . GLN A 1 248 ? -18.375 12.151 18.032 1.00 81.19 248 GLN A N 1
ATOM 1723 C CA . GLN A 1 248 ? -18.813 12.469 16.677 1.00 81.19 248 GLN A CA 1
ATOM 1724 C C . GLN A 1 248 ? -19.168 11.200 15.879 1.00 81.19 248 GLN A C 1
ATOM 1726 O O . GLN A 1 248 ? -18.528 10.154 16.044 1.00 81.19 248 GLN A O 1
ATOM 1731 N N . PRO A 1 249 ? -20.156 11.275 14.967 1.00 83.06 249 PRO A N 1
ATOM 1732 C CA . PRO A 1 249 ? -20.446 10.207 14.017 1.00 83.06 249 PRO A CA 1
ATOM 1733 C C . PRO A 1 249 ? -19.225 9.831 13.167 1.00 83.06 249 PRO A C 1
ATOM 1735 O O . PRO A 1 249 ? -18.411 10.683 12.828 1.00 83.06 249 PRO A O 1
ATOM 1738 N N . LEU A 1 250 ? -19.153 8.565 12.742 1.00 79.00 250 LEU A N 1
ATOM 1739 C CA . LEU A 1 250 ? -18.030 7.981 11.987 1.00 79.00 250 LEU A CA 1
ATOM 1740 C C . LEU A 1 250 ? -17.480 8.876 10.862 1.00 79.00 250 LEU A C 1
ATOM 1742 O O . LEU A 1 250 ? -16.291 9.183 10.847 1.00 79.00 250 LEU A O 1
ATOM 1746 N N . GLN A 1 251 ? -18.355 9.311 9.952 1.00 78.62 251 GLN A N 1
ATOM 1747 C CA . GLN A 1 251 ? -17.977 10.148 8.811 1.00 78.62 251 GLN A CA 1
ATOM 1748 C C . GLN A 1 251 ? -17.563 11.562 9.247 1.00 78.62 251 GLN A C 1
ATOM 1750 O O . GLN A 1 251 ? -16.528 12.066 8.817 1.00 78.62 251 GLN A O 1
ATOM 1755 N N . GLU A 1 252 ? -18.340 12.178 10.139 1.00 77.00 252 GLU A N 1
ATOM 1756 C CA . GLU A 1 252 ? -18.086 13.531 10.646 1.00 77.00 252 GLU A CA 1
ATOM 1757 C C . GLU A 1 252 ? -16.757 13.611 11.408 1.00 77.00 252 GLU A C 1
ATOM 1759 O O . GLU A 1 252 ? -16.057 14.618 11.332 1.00 77.00 252 GLU A O 1
ATOM 1764 N N . ALA A 1 253 ? -16.355 12.531 12.080 1.00 74.38 253 ALA A N 1
ATOM 1765 C CA . ALA A 1 253 ? -15.081 12.456 12.784 1.00 74.38 253 ALA A CA 1
ATOM 1766 C C . ALA A 1 253 ? -13.865 12.586 11.849 1.00 74.38 253 ALA A C 1
ATOM 1768 O O . ALA A 1 253 ? -12.829 13.096 12.279 1.00 74.38 253 ALA A O 1
ATOM 1769 N N . LEU A 1 254 ? -13.978 12.159 10.582 1.00 74.56 254 LEU A N 1
ATOM 1770 C CA . LEU A 1 254 ? -12.919 12.342 9.582 1.00 74.56 254 LEU A CA 1
ATOM 1771 C C . LEU A 1 254 ? -12.982 13.709 8.887 1.00 74.56 254 LEU A C 1
ATOM 1773 O O . LEU A 1 254 ? -11.951 14.231 8.471 1.00 74.56 254 LEU A O 1
ATOM 1777 N N . GLU A 1 255 ? -14.177 14.282 8.744 1.00 71.00 255 GLU A N 1
ATOM 1778 C CA . GLU A 1 255 ? -14.395 15.577 8.079 1.00 71.00 255 GLU A CA 1
ATOM 1779 C C . GLU A 1 255 ? -14.209 16.779 9.025 1.00 71.00 255 GLU A C 1
ATOM 1781 O O . GLU A 1 255 ? -14.118 17.922 8.577 1.00 71.00 255 GLU A O 1
ATOM 1786 N N . SER A 1 256 ? -14.150 16.531 10.335 1.00 63.41 256 SER A N 1
ATOM 1787 C CA . SER A 1 256 ? -14.002 17.561 11.365 1.00 63.41 256 SER A CA 1
ATOM 1788 C C . SER A 1 256 ? -12.653 18.284 11.304 1.00 63.41 256 SER A C 1
ATOM 1790 O O . SER A 1 256 ? -11.673 17.701 10.850 1.00 63.41 256 SER A O 1
ATOM 1792 N N . PRO A 1 257 ? -12.565 19.531 11.811 1.00 57.19 257 PRO A N 1
ATOM 1793 C CA . PRO A 1 257 ? -11.325 20.298 11.889 1.00 57.19 257 PRO A CA 1
ATOM 1794 C C . PRO A 1 257 ? -10.141 19.495 12.434 1.00 57.19 257 PRO A C 1
ATOM 1796 O O . PRO A 1 257 ? -10.144 19.048 13.581 1.00 57.19 257 PRO A O 1
ATOM 1799 N N . TRP A 1 258 ? -9.101 19.352 11.618 1.00 63.06 258 TRP A N 1
ATOM 1800 C CA . TRP A 1 258 ? -7.855 18.715 12.021 1.00 63.06 258 TRP A CA 1
ATOM 1801 C C . TRP A 1 258 ? -6.964 19.758 12.683 1.00 63.06 258 TRP A C 1
ATOM 1803 O O . TRP A 1 258 ? -6.753 20.837 12.125 1.00 63.06 258 TRP A O 1
ATOM 1813 N N . LEU A 1 259 ? -6.419 19.450 13.863 1.00 55.59 259 LEU A N 1
ATOM 1814 C CA . LEU A 1 259 ? -5.408 20.306 14.472 1.00 55.59 259 LEU A CA 1
ATOM 1815 C C . LEU A 1 259 ? -4.195 20.335 13.539 1.00 55.59 259 LEU A C 1
ATOM 1817 O O . LEU A 1 259 ? -3.485 19.338 13.409 1.00 55.59 259 LEU A O 1
ATOM 1821 N N . HIS A 1 260 ? -3.984 21.473 12.869 1.00 50.06 260 HIS A N 1
ATOM 1822 C CA . HIS A 1 260 ? -2.753 21.782 12.159 1.00 50.06 260 HIS A CA 1
ATOM 1823 C C . HIS A 1 260 ? -1.930 22.817 12.946 1.00 50.06 260 HIS A C 1
ATOM 1825 O O . HIS A 1 260 ? -2.396 23.929 13.164 1.00 50.06 260 HIS A O 1
ATOM 1831 N N . GLY A 1 261 ? -0.714 22.479 13.387 1.00 42.47 261 GLY A N 1
ATOM 1832 C CA . GLY A 1 261 ? 0.284 23.484 13.729 1.00 42.47 261 GLY A CA 1
ATOM 1833 C C . GLY A 1 261 ? 0.744 24.193 12.459 1.00 42.47 261 GLY A C 1
ATOM 1834 O O . GLY A 1 261 ? 0.995 23.566 11.430 1.00 42.47 261 GLY A O 1
ATOM 1835 N N . GLU A 1 262 ? 0.779 25.519 12.523 1.00 35.06 262 GLU A N 1
ATOM 1836 C CA . GLU A 1 262 ? 1.135 26.382 11.405 1.00 35.06 262 GLU A CA 1
ATOM 1837 C C . GLU A 1 262 ? 2.552 26.064 10.911 1.00 35.06 262 GLU A C 1
ATOM 1839 O O . GLU A 1 262 ? 3.548 26.345 11.585 1.00 35.06 262 GLU A O 1
ATOM 1844 N N . TRP A 1 263 ? 2.664 25.511 9.703 1.00 36.53 263 TRP A N 1
ATOM 1845 C CA . TRP A 1 263 ? 3.937 25.513 9.001 1.00 36.53 263 TRP A CA 1
ATOM 1846 C C . TRP A 1 263 ? 4.209 26.932 8.497 1.00 36.53 263 TRP A C 1
ATOM 1848 O O . TRP A 1 263 ? 3.526 27.448 7.610 1.00 36.53 263 TRP A O 1
ATOM 1858 N N . ALA A 1 264 ? 5.225 27.578 9.064 1.00 29.61 264 ALA A N 1
ATOM 1859 C CA . ALA A 1 264 ? 5.736 28.838 8.554 1.00 29.61 264 ALA A CA 1
ATOM 1860 C C . ALA A 1 264 ? 6.375 28.622 7.165 1.00 29.61 264 ALA A C 1
ATOM 1862 O O . ALA A 1 264 ? 7.549 28.273 7.067 1.00 29.61 264 ALA A O 1
ATOM 1863 N N . GLY A 1 265 ? 5.608 28.862 6.094 1.00 32.34 265 GLY A N 1
ATOM 1864 C CA . GLY A 1 265 ? 6.169 29.217 4.784 1.00 32.34 265 GLY A CA 1
ATOM 1865 C C . GLY A 1 265 ? 5.851 28.332 3.572 1.00 32.34 265 GLY A C 1
ATOM 1866 O O . GLY A 1 265 ? 6.629 28.368 2.621 1.00 32.34 265 GLY A O 1
ATOM 1867 N N . GLY A 1 266 ? 4.740 27.589 3.542 1.00 37.69 266 GLY A N 1
ATOM 1868 C CA . GLY A 1 266 ? 4.342 26.794 2.368 1.00 37.69 266 GLY A CA 1
ATOM 1869 C C . GLY A 1 266 ? 2.874 26.953 1.964 1.00 37.69 266 GLY A C 1
ATOM 1870 O O . GLY A 1 266 ? 2.030 27.295 2.786 1.00 37.69 266 GLY A O 1
ATOM 1871 N N . ALA A 1 267 ? 2.575 26.711 0.682 1.00 34.78 267 ALA A N 1
ATOM 1872 C CA . ALA A 1 267 ? 1.207 26.621 0.160 1.00 34.78 267 ALA A CA 1
ATOM 1873 C C . ALA A 1 267 ? 0.400 25.529 0.900 1.00 34.78 267 ALA A C 1
ATOM 1875 O O . ALA A 1 267 ? 1.007 24.556 1.352 1.00 34.78 267 ALA A O 1
ATOM 1876 N N . PRO A 1 268 ? -0.941 25.642 1.003 1.00 42.12 268 PRO A N 1
ATOM 1877 C CA . PRO A 1 268 ? -1.768 24.602 1.611 1.00 42.12 268 PRO A CA 1
ATOM 1878 C C . PRO A 1 268 ? -1.585 23.285 0.848 1.00 42.12 268 PRO A C 1
ATOM 1880 O O . PRO A 1 268 ? -1.963 23.176 -0.318 1.00 42.12 268 PRO A O 1
ATOM 1883 N N . GLN A 1 269 ? -0.966 22.298 1.493 1.00 48.81 269 GLN A N 1
ATOM 1884 C CA . GLN A 1 269 ? -0.897 20.931 0.985 1.00 48.81 269 GLN A CA 1
ATOM 1885 C C . GLN A 1 269 ? -2.093 20.149 1.531 1.00 48.81 269 GLN A C 1
ATOM 1887 O O . GLN A 1 269 ? -2.504 20.360 2.672 1.00 48.81 269 GLN A O 1
ATOM 1892 N N . ALA A 1 270 ? -2.671 19.266 0.715 1.00 52.97 270 ALA A N 1
ATOM 1893 C CA . ALA A 1 270 ? -3.697 18.345 1.189 1.00 52.97 270 ALA A CA 1
ATOM 1894 C C . ALA A 1 270 ? -3.093 17.440 2.278 1.00 52.97 270 ALA A C 1
ATOM 1896 O O . ALA A 1 270 ? -2.012 16.882 2.084 1.00 52.97 270 ALA A O 1
ATOM 1897 N N . GLY A 1 271 ? -3.765 17.327 3.427 1.00 59.28 271 GLY A N 1
ATOM 1898 C CA . GLY A 1 271 ? -3.318 16.471 4.522 1.00 59.28 271 GLY A CA 1
ATOM 1899 C C . GLY A 1 271 ? -3.424 14.974 4.193 1.00 59.28 271 GLY A C 1
ATOM 1900 O O . GLY A 1 271 ? -3.891 14.595 3.114 1.00 59.28 271 GLY A O 1
ATOM 1901 N N . PRO A 1 272 ? -2.987 14.094 5.112 1.00 66.44 272 PRO A N 1
ATOM 1902 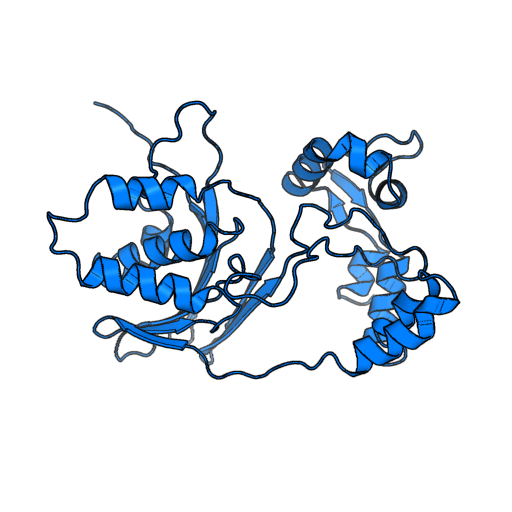C CA . PRO A 1 272 ? -3.061 12.647 4.920 1.00 66.44 272 PRO A CA 1
ATOM 1903 C C . PRO A 1 272 ? -4.495 12.180 4.651 1.00 66.44 272 PRO A C 1
ATOM 1905 O O . PRO A 1 272 ? -5.431 12.623 5.305 1.00 66.44 272 PRO A O 1
ATOM 1908 N N . TRP A 1 273 ? -4.683 11.237 3.732 1.00 74.00 273 TRP A N 1
ATOM 1909 C CA . TRP A 1 273 ? -5.976 10.571 3.568 1.00 74.00 273 TRP A CA 1
ATOM 1910 C C . TRP A 1 273 ? -6.188 9.537 4.659 1.00 74.00 273 TRP A C 1
ATOM 1912 O O . TRP A 1 273 ? -5.312 8.694 4.871 1.00 74.00 273 TRP A O 1
ATOM 1922 N N . VAL A 1 274 ? -7.366 9.558 5.278 1.00 77.31 274 VAL A N 1
ATOM 1923 C CA . VAL A 1 274 ? -7.797 8.547 6.243 1.00 77.31 274 VAL A CA 1
ATOM 1924 C C . VAL A 1 274 ? -8.918 7.712 5.646 1.00 77.31 274 VAL A C 1
ATOM 1926 O O . VAL A 1 274 ? -9.917 8.233 5.154 1.00 77.31 274 VAL A O 1
ATOM 1929 N N . LEU A 1 275 ? -8.718 6.399 5.681 1.00 80.44 275 LEU A N 1
ATOM 1930 C CA . LEU A 1 275 ? -9.667 5.367 5.305 1.00 80.44 275 LEU A CA 1
ATOM 1931 C C . LEU A 1 275 ? -10.292 4.797 6.576 1.00 80.44 275 LEU A C 1
ATOM 1933 O O . LEU A 1 275 ? -9.585 4.334 7.472 1.00 80.44 275 LEU A O 1
ATOM 1937 N N . GLN A 1 276 ? -11.617 4.778 6.612 1.00 83.75 276 GLN A N 1
ATOM 1938 C CA . GLN A 1 276 ? -12.404 4.162 7.663 1.00 83.75 276 GLN A CA 1
ATOM 1939 C C . GLN A 1 276 ? -13.346 3.126 7.057 1.00 83.75 276 GLN A C 1
ATOM 1941 O O . GLN A 1 276 ? -14.047 3.384 6.079 1.00 83.75 276 GLN A O 1
ATOM 1946 N N . VAL A 1 277 ? -13.383 1.944 7.660 1.00 83.19 277 VAL A N 1
ATOM 1947 C CA . VAL A 1 277 ? -14.384 0.914 7.384 1.00 83.19 277 VAL A CA 1
ATOM 1948 C C . VAL A 1 277 ? -15.072 0.559 8.692 1.00 83.19 277 VAL A C 1
ATOM 1950 O O . VAL A 1 277 ? -14.418 0.458 9.721 1.00 83.19 277 VAL A O 1
ATOM 1953 N N . ALA A 1 278 ? -16.383 0.379 8.683 1.00 82.38 278 ALA A N 1
ATOM 1954 C CA . ALA A 1 278 ? -17.145 -0.004 9.862 1.00 82.38 278 ALA A CA 1
ATOM 1955 C C . ALA A 1 278 ? -18.056 -1.180 9.528 1.00 82.38 278 ALA A C 1
ATOM 1957 O O . ALA A 1 278 ? -18.681 -1.194 8.466 1.00 82.38 278 ALA A O 1
ATOM 1958 N N . SER A 1 279 ? -18.142 -2.136 10.448 1.00 82.88 279 SER A N 1
ATOM 1959 C CA . SER A 1 279 ? -19.089 -3.244 10.412 1.00 82.88 279 SER A CA 1
ATOM 1960 C C . SER A 1 279 ? -19.942 -3.235 11.674 1.00 82.88 279 SER A C 1
ATOM 1962 O O . SER A 1 279 ? -19.414 -3.254 12.788 1.00 82.88 279 SER A O 1
ATOM 1964 N N . GLN A 1 280 ? -21.262 -3.215 11.495 1.00 81.00 280 GLN A N 1
ATOM 1965 C CA . GLN A 1 280 ? -22.248 -3.280 12.571 1.00 81.00 280 GLN A CA 1
ATOM 1966 C C . GLN A 1 280 ? -23.398 -4.201 12.151 1.00 81.00 280 GLN A C 1
ATOM 1968 O O . GLN A 1 280 ? -24.193 -3.870 11.263 1.00 81.00 280 GLN A O 1
ATOM 1973 N N . GLY A 1 281 ? -23.494 -5.366 12.796 1.00 76.69 281 GLY A N 1
ATOM 1974 C CA . GLY A 1 281 ? -24.443 -6.406 12.397 1.00 76.69 281 GLY A CA 1
ATOM 1975 C C . GLY A 1 281 ? -24.265 -6.780 10.922 1.00 76.69 281 GLY A C 1
ATOM 1976 O O . GLY A 1 281 ? -23.156 -7.064 10.483 1.00 76.69 281 GLY A O 1
ATOM 1977 N N . GLU A 1 282 ? -25.347 -6.727 10.141 1.00 72.06 282 GLU A N 1
ATOM 1978 C CA . GLU A 1 282 ? -25.327 -7.060 8.707 1.00 72.06 282 GLU A CA 1
ATOM 1979 C C . GLU A 1 282 ? -24.850 -5.913 7.793 1.00 72.06 282 GLU A C 1
ATOM 1981 O O . GLU A 1 282 ? -24.795 -6.074 6.573 1.00 72.06 282 GLU A O 1
ATOM 1986 N N . HIS A 1 283 ? -24.514 -4.745 8.351 1.00 79.00 283 HIS A N 1
ATOM 1987 C CA . HIS A 1 283 ? -24.151 -3.563 7.572 1.00 79.00 283 HIS A CA 1
ATOM 1988 C C . HIS A 1 283 ? -22.645 -3.302 7.617 1.00 79.00 283 HIS A C 1
ATOM 1990 O O . HIS A 1 283 ? -22.073 -3.124 8.690 1.00 79.00 283 HIS A O 1
ATOM 1996 N N . ALA A 1 284 ? -22.034 -3.169 6.438 1.00 80.69 284 ALA A N 1
ATOM 1997 C CA . ALA A 1 284 ? -20.669 -2.682 6.270 1.00 80.69 284 ALA A CA 1
ATOM 1998 C C . ALA A 1 284 ? -20.670 -1.338 5.526 1.00 80.69 284 ALA A C 1
ATOM 2000 O O . ALA A 1 284 ? -21.410 -1.149 4.557 1.00 80.69 284 ALA A O 1
ATOM 2001 N N . ARG A 1 285 ? -19.847 -0.389 5.979 1.00 83.69 285 ARG A N 1
ATOM 2002 C CA . ARG A 1 285 ? -19.675 0.937 5.366 1.00 83.69 285 ARG A CA 1
ATOM 2003 C C . ARG A 1 285 ? -18.193 1.246 5.227 1.00 83.69 285 ARG A C 1
ATOM 2005 O O . ARG A 1 285 ? -17.424 0.927 6.125 1.00 83.69 285 ARG A O 1
ATOM 2012 N N . ALA A 1 286 ? -17.805 1.887 4.131 1.00 83.69 286 ALA A N 1
ATOM 2013 C CA . ALA A 1 286 ? -16.448 2.376 3.920 1.00 83.69 286 ALA A CA 1
ATOM 2014 C C . ALA A 1 286 ? -16.498 3.845 3.502 1.00 83.69 286 ALA A C 1
ATOM 2016 O O . ALA A 1 286 ? -17.335 4.233 2.686 1.00 83.69 286 ALA A O 1
ATOM 2017 N N . PHE A 1 287 ? -15.605 4.643 4.069 1.00 83.31 287 PHE A N 1
ATOM 2018 C CA . PHE A 1 287 ? -15.485 6.065 3.810 1.00 83.31 287 PHE A CA 1
ATOM 2019 C C . PHE A 1 287 ? -14.006 6.456 3.807 1.00 83.31 287 PHE A C 1
ATOM 2021 O O . PHE A 1 287 ? -13.212 5.913 4.573 1.00 83.31 287 PHE A O 1
ATOM 2028 N N . ALA A 1 288 ? -13.627 7.375 2.927 1.00 79.50 288 ALA A N 1
ATOM 2029 C CA . ALA A 1 288 ? -12.284 7.928 2.893 1.00 79.50 288 ALA A CA 1
ATOM 2030 C C . ALA A 1 288 ? -12.372 9.434 2.676 1.00 79.50 288 ALA A C 1
ATOM 2032 O O . ALA A 1 288 ? -13.077 9.883 1.771 1.00 79.50 288 ALA A O 1
ATOM 2033 N N . ALA A 1 289 ? -11.638 10.190 3.483 1.00 73.94 289 ALA A N 1
ATOM 2034 C CA . ALA A 1 289 ? -11.544 11.636 3.362 1.00 73.94 289 ALA A CA 1
ATOM 2035 C C . ALA A 1 289 ? -10.085 12.084 3.480 1.00 73.94 289 ALA A C 1
ATOM 2037 O O . ALA A 1 289 ? -9.307 11.463 4.218 1.00 73.94 289 ALA A O 1
ATOM 2038 N N . PRO A 1 290 ? -9.691 13.156 2.772 1.00 68.62 290 PRO A N 1
ATOM 2039 C CA . PRO A 1 290 ? -8.460 13.844 3.106 1.00 68.62 290 PRO A CA 1
ATOM 2040 C C . PRO A 1 290 ? -8.612 14.452 4.502 1.00 68.62 290 PRO A C 1
ATOM 2042 O O . PRO A 1 290 ? -9.672 14.983 4.837 1.00 68.62 290 PRO A O 1
ATOM 2045 N N . ALA A 1 291 ? -7.545 14.434 5.293 1.00 60.06 291 ALA A N 1
ATOM 2046 C CA . ALA A 1 291 ? -7.419 15.307 6.447 1.00 60.06 291 ALA A CA 1
ATOM 2047 C C . ALA A 1 291 ? -7.353 16.751 5.932 1.00 60.06 291 ALA A C 1
ATOM 2049 O O . ALA A 1 291 ? -6.286 17.274 5.605 1.00 60.06 291 ALA A O 1
ATOM 2050 N N . ALA A 1 292 ? -8.518 17.362 5.736 1.00 53.19 292 ALA A N 1
ATOM 2051 C CA . ALA A 1 292 ? -8.648 18.708 5.213 1.00 53.19 292 ALA A CA 1
ATOM 2052 C C . ALA A 1 292 ? -8.790 19.704 6.366 1.00 53.19 292 ALA A C 1
ATOM 2054 O O . ALA A 1 292 ? -9.505 19.474 7.340 1.00 53.19 292 ALA A O 1
ATOM 2055 N N . CYS A 1 293 ? -8.091 20.829 6.239 1.00 43.12 293 CYS A N 1
ATOM 2056 C CA . CYS A 1 293 ? -8.247 21.957 7.145 1.00 43.12 293 CYS A CA 1
ATOM 2057 C C . CYS A 1 293 ? -9.579 22.682 6.881 1.00 43.12 293 CYS A C 1
ATOM 2059 O O . CYS A 1 293 ? -10.160 22.582 5.798 1.00 43.12 293 CYS A O 1
ATOM 2061 N N . CYS A 1 294 ? -10.044 23.430 7.878 1.00 38.81 294 CYS A N 1
ATOM 2062 C CA . CYS A 1 294 ? -11.296 24.176 7.871 1.00 38.81 294 CYS A CA 1
ATOM 2063 C C . CYS A 1 294 ? -11.450 25.092 6.645 1.00 38.81 294 CYS A C 1
ATOM 2065 O O . CYS A 1 294 ? -10.567 25.896 6.342 1.00 38.81 294 CYS A O 1
ATOM 2067 N N . HIS A 1 295 ? -12.645 25.097 6.046 1.00 29.08 295 HIS A N 1
ATOM 2068 C CA . HIS A 1 295 ? -13.169 26.315 5.432 1.00 29.08 295 HIS A CA 1
ATOM 2069 C C . HIS A 1 295 ? -13.326 27.361 6.542 1.00 29.08 295 HIS A C 1
ATOM 2071 O O . HIS A 1 295 ? -14.220 27.261 7.380 1.00 29.08 295 HIS A O 1
ATOM 2077 N N . HIS A 1 296 ? -12.453 28.365 6.568 1.00 29.33 296 HIS A N 1
ATOM 2078 C CA . HIS A 1 296 ? -12.701 29.566 7.352 1.00 29.33 296 HIS A CA 1
ATOM 2079 C C . HIS A 1 296 ? -13.592 30.488 6.506 1.00 29.33 296 HIS A C 1
ATOM 2081 O O . HIS A 1 296 ? -13.100 31.363 5.798 1.00 29.33 296 HIS A O 1
ATOM 2087 N N . GLU A 1 297 ? -14.911 30.271 6.520 1.00 27.41 297 GLU A N 1
ATOM 2088 C CA . GLU A 1 297 ? -15.836 31.356 6.176 1.00 27.41 297 GLU A CA 1
ATOM 2089 C C . GLU A 1 297 ? -15.854 32.309 7.373 1.00 27.41 297 GLU A C 1
ATOM 2091 O O . GLU A 1 297 ? -16.525 32.082 8.379 1.00 27.41 297 GLU A O 1
ATOM 2096 N N . GLY A 1 298 ? -15.000 33.329 7.306 1.00 27.81 298 GLY A N 1
ATOM 2097 C CA . GLY A 1 298 ? -15.063 34.457 8.224 1.00 27.81 298 GLY A CA 1
ATOM 2098 C C . GLY A 1 298 ? -16.364 35.230 8.007 1.00 27.81 298 GLY A C 1
ATOM 2099 O O . GLY A 1 298 ? -16.716 35.537 6.867 1.00 27.81 298 GLY A O 1
ATOM 2100 N N . TYR A 1 299 ? -17.054 35.540 9.103 1.00 29.28 299 TYR A N 1
ATOM 2101 C CA . TYR A 1 299 ? -17.925 36.712 9.185 1.00 29.28 299 TYR A CA 1
ATOM 2102 C C . TYR A 1 299 ? -17.099 37.922 9.617 1.00 29.28 299 TYR A C 1
ATOM 2104 O O . TYR A 1 299 ? -16.206 37.739 10.478 1.00 29.28 299 TYR A O 1
#

=== Feature glossary ===
The record interleaves many kinds of information about one protein. Here is each kind framed as the question it answers.

Q: What does the local fold look like, residue by residue?
A: A 3Di character summarizes, for each residue, the relative orientation of the Cα frame of its nearest spatial neighbor. Because it encodes fold topology rather than chemistry, 3Di alignments detect remote structural similarity that sequence alignment misses.

Q: Which residues are in helices, strands, or loops?
A: Secondary structure is the local, repeating backbone conformation. DSSP classifies it into eight states by reading the hydrogen-bond network: three helix types (H, G, I), two β types (E, B), two non-regular types (T, S), and unstructured coil (-).

Q: How big and how compact is the whole molecule?
A: Three whole-structure scalars: the radius of gyration (RMS distance of Cα from centroid, in Å), the count of Cα–Cα contacts (pairs closer than 8 Å and separated by more than four residues in sequence — i.e. tertiary, not local, contacts), and the bounding-box dimensions. Together they distinguish compact globular folds from extended fibres or disordered chains.

Q: How confident is the AlphaFold model at each residue?
A: For AlphaFold models, the B-factor field carries pLDDT — the model's own estimate of local accuracy on a 0–100 scale. Regions with pLDDT<50 should be treated as essentially unmodeled; they often correspond to intrinsically disordered segments.

Q: What family and function is it annotated with?
A: Functional annotations link the protein to curated databases. InterPro entries identify conserved domains and families by matching the sequence against member-database signatures (Pfam, PROSITE, CDD, …). Gene Ontology (GO) terms describe molecular function, biological process, and cellular component in a controlled vocabulary. CATH places the structure in a hierarchical fold classification (Class/Architecture/Topology/Homologous-superfamily). The organism is the source species.

Q: What known structures does this most resemble?
A: Nearest PDB neighbors are the top structural matches found by Foldseek when searching this structure against the entire Protein Data Bank. Each hit reports a TM-score (0 to 1; >0.5 almost always implies the same fold) and an E-value. These are *structural* homologs — they may share no detectable sequence similarity.

Q: Which residues are buried vs exposed?
A: Solvent-accessible surface area (SASA) is the area in Å² traced out by the centre of a 1.4 Å probe sphere (a water molecule) rolled over the protein's van der Waals surface (Shrake–Rupley / Lee–Richards construction). Buried residues have near-zero SASA; fully exposed residues can exceed 200 Å². The total SASA scales roughly with the number of surface residues.

Q: What are the backbone torsion angles?
A: φ (phi) and ψ (psi) are the two rotatable backbone dihedrals per residue: φ is the C(i-1)–N–Cα–C torsion, ψ is the N–Cα–C–N(i+1) torsion, both in degrees on (−180°, 180°]. α-helical residues cluster near (−60°, −45°); β-strand residues near (−120°, +130°). A Ramachandran plot is simply a scatter of (φ, ψ) for every residue.

Q: Are the domains correctly placed relative to each other?
A: Predicted aligned error is AlphaFold's pairwise confidence. Unlike pLDDT (per-residue), PAE is per-residue-pair and captures whether two parts of the structure are correctly placed relative to each other. Units are ångströms of expected positional error.

Q: What if only a Cα trace is available?
A: P-SEA three-state annotation labels each residue as helix, strand, or coil based purely on the geometry of the Cα trace. It serves as a fallback when the full backbone (and thus DSSP) is unavailable.

Q: What is the amino-acid chain?
A: This is the polypeptide sequence — one letter per residue, N-terminus first. Length ranges from a few dozen residues for small domains to over a thousand for large multi-domain proteins.

Q: What do the rendered images show?
A: The six renders are orthographic views along the three Cartesian axes in both directions. Representation (cartoon, sticks, or surface) and color scheme (sequence-rainbow or by-chain) vary across proteins so the training set covers all the common visualization conventions.

Q: What do the diagnostic plots show?
A: Plot images: a contact map (which residues are close in 3D, as an N×N binary image), a Ramachandran scatter (backbone torsion angles, revealing secondary-structure composition at a glance), and — for AlphaFold structures — a PAE heatmap (pairwise prediction confidence).

Q: How mobile is each atom in the crystal?
A: B-factor (Debye–Waller factor) reflects atomic displacement in the crystal lattice. It is an experimental observable (units Å²), not a prediction; low values mean the atom is pinned down, high values mean it moves or is heterogeneous across the crystal.

Q: Where is each backbone atom in 3D?
A: The mmCIF table is the protein's shape written out atom by atom. For each backbone N, Cα, C, and carbonyl O, it records an (x, y, z) coordinate triple in Å plus the residue type, chain letter, and residue number.